Protein 7TA2 (pdb70)

Organism: Homo sapiens (NCBI:txid9606)

GO terms:
  GO:0005886 plasma membrane (C, IDA)
  GO:0030674 protein-macromolecule adaptor activity (F, IDA)
  GO:0035036 sperm-egg recognition (P, IDA)
  GO:0005515 protein binding (F, IPI)

Solvent-accessible surface area: 12420 Å² total; per-residue (Å²): 4,5,103,25,11,7,74,171,70,59,11,70,112,2,0,39,87,30,44,24,123,215,30,128,34,28,85,94,0,52,109,30,2,52,59,27,4,116,64,15,38,101,26,97,7,11,62,101,27,84,71,93,0,80,87,11,0,63,113,12,9,109,66,4,45,65,62,7,87,80,82,40,57,31,120,100,2,0,66,91,14,6,92,123,0,57,137,31,22,97,155,21,151,152,13,74,73,55,59,92,62,7,2,39,4,34,68,2,42,50,22,22,7,66,61,52,119,38,81,28,13,149,48,80,56,45,10,85,27,102,86,30,89,18,69,100,50,64,93,3,86,2,50,1,106,24,84,15,82,40,20,197,120,104,40,70,49,46,6,33,21,0,26,83,34,71,135,17,74,76,81,99,120,27,146,99,24,122,228,22,145,34,96,34,5,122,20,174,79,0,77,52,117,51,105,0,0,5,0,0,7,0,58,28,77,137,93,44,0,0,45,14,2,7,30,0,61,5,54,88

Secondary structure (DSSP, 8-state):
-HHHHS-HHHHHHHHHHHH-TT-TTHHHHHHHHHHHTGGGGG-EEEGGGHHHHHHHHHHHHHHHHHHHHT---HHHHHHHHHHHHHHHHHTSPPPPPP-SS----GGG-EEETTTTEEE-----SEEEEEEEEEETT--EEEE---SSPPPSSSEEEEEEEE-TT-----GGG-EE-TT--SSEEEESS--GGG-EEEEEEEEETTEEEEEEEEEEEEE-

Nearest PDB structures (foldseek):
  7ta2-assembly1_A  TM=1.005E+00  e=3.075E-49  Homo sapiens
  6ns1-assembly1_A  TM=6.583E-01  e=3.093E-04  Drosophila melanogaster
  6eg1-assembly1_B  TM=7.438E-01  e=1.413E-03  Drosophila melanogaster
  5eo9-assembly1_B  TM=7.252E-01  e=9.235E-04  Drosophila melanogaster
  5vz1-assembly1_A  TM=7.186E-01  e=4.765E-03  Homo sapiens

Sequence (220 aa):
CLLCFTTYSERLRICQMFVGMRSPKLEECEEAFTAAFQGLSDTEINYDERSHLHDTFTQMTHALQELAAAQGSFEVAFPDAAEKMKKVITQLKEAQACIPPCGLQEFARRFLCSGCYSRVCDLPLDCPVQDVTVTRGDQAMFSCIVNFQLPKEEITYSWKFAGGGLRTQDLSYFRDMPRAEGYLARIRPAQLTHRGTFSCVIKQDQRPLARLYFFLNVTG

Foldseek 3Di:
DLPQQDDPVLQLVLLCLQAHNDDPCSVVLSCLQCVLQVVVQWDKAFPVCPVVLSVVVVVLSVVSNVCSPVHHHSNVSRNVVNVVSVVVRVPHDAFDDDDDAAWFANSNWIATSNVGGIDTDPHHQEDDEAEAEDEFQAKDKAFQDDPHDDDPAQKWKWKWWQWPQDPDPDCVRIDTDVVDIDRMDMDRTDDNRRAGKMKIFIDRNNHTTHIYIYGYHYDD

Structure (mmCIF, N/CA/C/O backbone):
data_7TA2
#
_entry.id   7TA2
#
_cell.length_a   28.984
_cell.length_b   46.522
_cell.length_c   167.670
_cell.angle_alpha   90.000
_cell.angle_beta   90.000
_cell.angle_gamma   90.000
#
_symmetry.space_group_name_H-M   'P 21 21 21'
#
loop_
_entity.id
_entity.type
_entity.pdbx_description
1 polymer 'Sperm acrosome membrane-associated protein 6'
2 non-polymer 'BROMIDE ION'
3 water water
#
loop_
_atom_site.group_PDB
_atom_site.id
_atom_site.type_symbol
_atom_site.label_atom_id
_atom_site.label_alt_id
_atom_site.label_comp_id
_atom_site.label_asym_id
_atom_site.label_entity_id
_atom_site.label_seq_id
_atom_site.pdbx_PDB_ins_code
_atom_site.Cartn_x
_atom_site.Cartn_y
_atom_site.Cartn_z
_atom_site.occupancy
_atom_site.B_iso_or_equiv
_atom_site.auth_seq_id
_atom_site.auth_comp_id
_atom_site.auth_asym_id
_atom_site.auth_atom_id
_atom_site.pdbx_PDB_model_num
ATOM 1 N N . CYS A 1 1 ? 4.578 1.952 4.596 1.00 36.97 27 CYS A N 1
ATOM 2 C CA . CYS A 1 1 ? 5.554 3.025 4.723 1.00 39.36 27 CYS A CA 1
ATOM 3 C C . CYS A 1 1 ? 5.897 3.630 3.361 1.00 42.20 27 CYS A C 1
ATOM 4 O O . CYS A 1 1 ? 6.563 4.661 3.288 1.00 43.27 27 CYS A O 1
ATOM 10 N N . LEU A 1 2 ? 5.437 2.989 2.283 1.00 39.38 28 LEU A N 1
ATOM 11 C CA . LEU A 1 2 ? 5.681 3.532 0.950 1.00 36.83 28 LEU A CA 1
ATOM 12 C C . LEU A 1 2 ? 5.175 4.965 0.851 1.00 32.85 28 LEU A C 1
ATOM 13 O O . LEU A 1 2 ? 5.891 5.862 0.391 1.00 33.50 28 LEU A O 1
ATOM 29 N N . LEU A 1 3 ? 3.938 5.199 1.292 1.00 37.79 29 LEU A N 1
ATOM 30 C CA . LEU A 1 3 ? 3.361 6.533 1.180 1.00 33.19 29 LEU A CA 1
ATOM 31 C C . LEU A 1 3 ? 4.112 7.544 2.034 1.00 35.55 29 LEU A C 1
ATOM 32 O O . LEU A 1 3 ? 4.141 8.733 1.698 1.00 35.88 29 LEU A O 1
ATOM 48 N N . CYS A 1 4 ? 4.737 7.096 3.128 1.00 34.50 30 CYS A N 1
ATOM 49 C CA . CYS A 1 4 ? 5.385 8.029 4.041 1.00 30.66 30 CYS A CA 1
ATOM 50 C C . CYS A 1 4 ? 6.753 8.474 3.548 1.00 33.03 30 CYS A C 1
ATOM 51 O O . CYS A 1 4 ? 7.176 9.599 3.839 1.00 36.01 30 CYS A O 1
ATOM 58 N N . PHE A 1 5 ? 7.468 7.611 2.827 1.00 30.42 31 PHE A N 1
ATOM 59 C CA . PHE A 1 5 ? 8.859 7.867 2.482 1.00 30.67 31 PHE A CA 1
ATOM 60 C C . PHE A 1 5 ? 9.093 7.961 0.980 1.00 31.52 31 PHE A C 1
ATOM 61 O O . PHE A 1 5 ? 10.249 8.038 0.550 1.00 36.93 31 PHE A O 1
ATOM 78 N N . THR A 1 6 ? 8.035 7.961 0.175 1.00 34.55 32 THR A N 1
ATOM 79 C CA . THR A 1 6 ? 8.128 8.293 -1.239 1.00 39.44 32 THR A CA 1
ATOM 80 C C . THR A 1 6 ? 6.979 9.235 -1.571 1.00 34.26 32 THR A C 1
ATOM 81 O O . THR A 1 6 ? 5.913 9.180 -0.951 1.00 34.45 32 THR A O 1
ATOM 92 N N . THR A 1 7 ? 7.212 10.114 -2.538 1.00 39.64 33 THR A N 1
ATOM 93 C CA . THR A 1 7 ? 6.198 11.065 -2.958 1.00 40.85 33 THR A CA 1
ATOM 94 C C . THR A 1 7 ? 5.422 10.515 -4.152 1.00 45.37 33 THR A C 1
ATOM 95 O O . THR A 1 7 ? 5.831 9.558 -4.812 1.00 36.22 33 THR A O 1
ATOM 106 N N . TYR A 1 8 ? 4.282 11.150 -4.435 1.00 43.86 34 TYR A N 1
ATOM 107 C CA . TYR A 1 8 ? 3.479 10.751 -5.585 1.00 35.52 34 TYR A CA 1
ATOM 108 C C . TYR A 1 8 ? 4.229 10.984 -6.890 1.00 39.42 34 TYR A C 1
ATOM 109 O O . TYR A 1 8 ? 4.100 10.200 -7.837 1.00 41.12 34 TYR A O 1
ATOM 127 N N . SER A 1 9 ? 5.011 12.063 -6.967 1.00 37.05 35 SER A N 1
ATOM 128 C CA . SER A 1 9 ? 5.743 12.345 -8.197 1.00 41.00 35 SER A CA 1
ATOM 129 C C . SER A 1 9 ? 6.814 11.293 -8.453 1.00 45.82 35 SER A C 1
ATOM 130 O O . SER A 1 9 ? 6.988 10.845 -9.593 1.00 43.21 35 SER A O 1
ATOM 138 N N . GLU A 1 10 ? 7.535 10.885 -7.404 1.00 36.55 36 GLU A N 1
ATOM 139 C CA . GLU A 1 10 ? 8.537 9.830 -7.539 1.00 47.22 36 GLU A CA 1
ATOM 140 C C . GLU A 1 10 ? 7.907 8.543 -8.064 1.00 42.52 36 GLU A C 1
ATOM 141 O O . GLU A 1 10 ? 8.421 7.914 -8.999 1.00 50.81 36 GLU A O 1
ATOM 153 N N . ARG A 1 11 ? 6.786 8.134 -7.466 1.00 40.61 37 ARG A N 1
ATOM 154 C CA . ARG A 1 11 ? 6.144 6.887 -7.868 1.00 48.89 37 ARG A CA 1
ATOM 155 C C . ARG A 1 11 ? 5.594 6.980 -9.286 1.00 49.31 37 ARG A C 1
ATOM 156 O O . ARG A 1 11 ? 5.700 6.021 -10.064 1.00 51.79 37 ARG A O 1
ATOM 177 N N . LEU A 1 12 ? 5.010 8.126 -9.646 1.00 47.77 38 LEU A N 1
ATOM 178 C CA . LEU A 1 12 ? 4.535 8.303 -11.013 1.00 52.01 38 LEU A CA 1
ATOM 179 C C . LEU A 1 12 ? 5.691 8.225 -12.003 1.00 45.29 38 LEU A C 1
ATOM 180 O O . LEU A 1 12 ? 5.566 7.605 -13.062 1.00 57.58 38 LEU A O 1
ATOM 196 N N . ARG A 1 13 ? 6.819 8.866 -11.683 1.00 49.60 39 ARG A N 1
ATOM 197 C CA . ARG A 1 13 ? 7.980 8.821 -12.567 1.00 50.73 39 ARG A CA 1
ATOM 198 C C . ARG A 1 13 ? 8.465 7.388 -12.754 1.00 56.00 39 ARG A C 1
ATOM 199 O O . ARG A 1 13 ? 8.792 6.973 -13.874 1.00 62.55 39 ARG A O 1
ATOM 220 N N . ILE A 1 14 ? 8.503 6.613 -11.668 1.00 54.23 40 ILE A N 1
ATOM 221 C CA . ILE A 1 14 ? 8.891 5.207 -11.777 1.00 62.50 40 ILE A CA 1
ATOM 222 C C . ILE A 1 14 ? 7.945 4.468 -12.719 1.00 57.34 40 ILE A C 1
ATOM 223 O O . ILE A 1 14 ? 8.376 3.773 -13.651 1.00 53.24 40 ILE A O 1
ATOM 239 N N . CYS A 1 15 ? 6.638 4.594 -12.482 1.00 60.31 41 CYS A N 1
ATOM 240 C CA . CYS A 1 15 ? 5.685 3.852 -13.302 1.00 65.97 41 CYS A CA 1
ATOM 241 C C . CYS A 1 15 ? 5.742 4.287 -14.762 1.00 58.33 41 CYS A C 1
ATOM 242 O O . CYS A 1 15 ? 5.569 3.457 -15.662 1.00 51.64 41 CYS A O 1
ATOM 249 N N . GLN A 1 16 ? 5.991 5.574 -15.018 1.00 57.41 42 GLN A N 1
ATOM 250 C CA . GLN A 1 16 ? 6.137 6.041 -16.393 1.00 62.70 42 GLN A CA 1
ATOM 251 C C . GLN A 1 16 ? 7.354 5.409 -17.052 1.00 71.25 42 GLN A C 1
ATOM 252 O O . GLN A 1 16 ? 7.289 4.969 -18.206 1.00 65.95 42 GLN A O 1
ATOM 266 N N . MET A 1 17 ? 8.481 5.361 -16.336 1.00 61.63 43 MET A N 1
ATOM 267 C CA . MET A 1 17 ? 9.645 4.665 -16.871 1.00 60.40 43 MET A CA 1
ATOM 268 C C . MET A 1 17 ? 9.327 3.206 -17.165 1.00 70.09 43 MET A C 1
ATOM 269 O O . MET A 1 17 ? 9.900 2.619 -18.091 1.00 65.82 43 MET A O 1
ATOM 283 N N . PHE A 1 18 ? 8.419 2.606 -16.394 1.00 73.24 44 PHE A N 1
ATOM 284 C CA . PHE A 1 18 ? 8.031 1.224 -16.669 1.00 56.91 44 PHE A CA 1
ATOM 285 C C . PHE A 1 18 ? 7.211 1.122 -17.955 1.00 75.45 44 PHE A C 1
ATOM 286 O O . PHE A 1 18 ? 7.644 0.507 -18.937 1.00 67.13 44 PHE A O 1
ATOM 303 N N . VAL A 1 19 ? 6.024 1.724 -17.972 1.00 71.91 45 VAL A N 1
ATOM 304 C CA . VAL A 1 19 ? 5.059 1.498 -19.043 1.00 66.26 45 VAL A CA 1
ATOM 305 C C . VAL A 1 19 ? 5.146 2.565 -20.128 1.00 70.10 45 VAL A C 1
ATOM 306 O O . VAL A 1 19 ? 5.007 2.257 -21.312 1.00 63.74 45 VAL A O 1
ATOM 319 N N . GLY A 1 20 ? 5.362 3.813 -19.753 1.00 70.03 46 GLY A N 1
ATOM 320 C CA . GLY A 1 20 ? 5.417 4.911 -20.701 1.00 64.73 46 GLY A CA 1
ATOM 321 C C . GLY A 1 20 ? 4.836 6.179 -20.105 1.00 66.95 46 GLY A C 1
ATOM 322 O O . GLY A 1 20 ? 4.084 6.159 -19.131 1.00 70.78 46 GLY A O 1
ATOM 326 N N . MET A 1 21 ? 5.191 7.312 -20.716 1.00 69.89 47 MET A N 1
ATOM 327 C CA . MET A 1 21 ? 4.754 8.606 -20.200 1.00 66.12 47 MET A CA 1
ATOM 328 C C . MET A 1 21 ? 3.234 8.673 -20.096 1.00 74.40 47 MET A C 1
ATOM 329 O O . MET A 1 21 ? 2.687 9.037 -19.048 1.00 73.16 47 MET A O 1
ATOM 343 N N . ARG A 1 22 ? 2.533 8.320 -21.176 1.00 65.39 48 ARG A N 1
ATOM 344 C CA . ARG A 1 22 ? 1.074 8.400 -21.237 1.00 66.19 48 ARG A CA 1
ATOM 345 C C . ARG A 1 22 ? 0.501 7.077 -21.748 1.00 69.30 48 ARG A C 1
ATOM 346 O O . ARG A 1 22 ? -0.227 7.023 -22.738 1.00 70.95 48 ARG A O 1
ATOM 367 N N . SER A 1 23 ? 0.832 5.993 -21.052 1.00 72.18 49 SER A N 1
ATOM 368 C CA . SER A 1 23 ? 0.319 4.684 -21.426 1.00 78.83 49 SER A CA 1
ATOM 369 C C . SER A 1 23 ? -0.984 4.380 -20.693 1.00 80.39 49 SER A C 1
ATOM 370 O O . SER A 1 23 ? -1.209 4.872 -19.583 1.00 68.58 49 SER A O 1
ATOM 378 N N . PRO A 1 24 ? -1.855 3.563 -21.297 1.00 82.82 50 PRO A N 1
ATOM 379 C CA . PRO A 1 24 ? -3.085 3.173 -20.587 1.00 75.72 50 PRO A CA 1
ATOM 380 C C . PRO A 1 24 ? -2.823 2.289 -19.381 1.00 82.16 50 PRO A C 1
ATOM 381 O O . PRO A 1 24 ? -3.634 2.279 -18.447 1.00 78.07 50 PRO A O 1
ATOM 392 N N . LYS A 1 25 ? -1.723 1.535 -19.376 1.00 72.59 51 LYS A N 1
ATOM 393 C CA . LYS A 1 25 ? -1.367 0.736 -18.209 1.00 73.53 51 LYS A CA 1
ATOM 394 C C . LYS A 1 25 ? -0.889 1.590 -17.043 1.00 75.72 51 LYS A C 1
ATOM 395 O O . LYS A 1 25 ? -0.818 1.088 -15.915 1.00 76.21 51 LYS A O 1
ATOM 399 N N . LEU A 1 26 ? -0.592 2.871 -17.286 1.00 77.62 52 LEU A N 1
ATOM 400 C CA . LEU A 1 26 ? 0.009 3.717 -16.261 1.00 71.82 52 LEU A CA 1
ATOM 401 C C . LEU A 1 26 ? -0.800 3.722 -14.973 1.00 75.38 52 LEU A C 1
ATOM 402 O O . LEU A 1 26 ? -0.236 3.920 -13.893 1.00 80.07 52 LEU A O 1
ATOM 418 N N . GLU A 1 27 ? -2.114 3.503 -15.057 1.00 75.09 53 GLU A N 1
ATOM 419 C CA . GLU A 1 27 ? -2.925 3.448 -13.843 1.00 75.88 53 GLU A CA 1
ATOM 420 C C . GLU A 1 27 ? -2.708 2.134 -13.103 1.00 76.32 53 GLU A C 1
ATOM 421 O O . GLU A 1 27 ? -2.406 2.127 -11.902 1.00 82.79 53 GLU A O 1
ATOM 433 N N . GLU A 1 28 ? -2.859 1.004 -13.803 1.00 77.19 54 GLU A N 1
ATOM 434 C CA . GLU A 1 28 ? -2.665 -0.289 -13.153 1.00 72.43 54 GLU A CA 1
ATOM 435 C C . GLU A 1 28 ? -1.307 -0.350 -12.469 1.00 76.43 54 GLU A C 1
ATOM 436 O O . GLU A 1 28 ? -1.200 -0.791 -11.317 1.00 77.65 54 GLU A O 1
ATOM 448 N N . CYS A 1 29 ? -0.261 0.114 -13.158 1.00 71.26 55 CYS A N 1
ATOM 449 C CA . CYS A 1 29 ? 1.064 0.181 -12.552 1.00 74.53 55 CYS A CA 1
ATOM 450 C C . CYS A 1 29 ? 0.992 0.791 -11.159 1.00 68.30 55 CYS A C 1
ATOM 451 O O . CYS A 1 29 ? 1.469 0.198 -10.184 1.00 61.57 55 CYS A O 1
ATOM 458 N N . GLU A 1 30 ? 0.374 1.971 -11.045 1.00 73.17 56 GLU A N 1
ATOM 459 C CA . GLU A 1 30 ? 0.235 2.618 -9.745 1.00 79.32 56 GLU A CA 1
ATOM 460 C C . GLU A 1 30 ? -0.272 1.628 -8.702 1.00 66.67 56 GLU A C 1
ATOM 461 O O . GLU A 1 30 ? 0.357 1.416 -7.658 1.00 66.56 56 GLU A O 1
ATOM 473 N N . GLU A 1 31 ? -1.411 0.992 -8.986 1.00 72.80 57 GLU A N 1
ATOM 474 C CA . GLU A 1 31 ? -2.040 0.123 -8.000 1.00 72.05 57 GLU A CA 1
ATOM 475 C C . GLU A 1 31 ? -1.266 -1.169 -7.790 1.00 65.61 57 GLU A C 1
ATOM 476 O O . GLU A 1 31 ? -1.471 -1.834 -6.770 1.00 63.06 57 GLU A O 1
ATOM 488 N N . ALA A 1 32 ? -0.381 -1.536 -8.718 1.00 60.03 58 ALA A N 1
ATOM 489 C CA . ALA A 1 32 ? 0.545 -2.627 -8.436 1.00 61.57 58 ALA A CA 1
ATOM 490 C C . ALA A 1 32 ? 1.604 -2.183 -7.436 1.00 66.44 58 ALA A C 1
ATOM 491 O O . ALA A 1 32 ? 1.992 -2.950 -6.546 1.00 58.15 58 ALA A O 1
ATOM 498 N N . PHE A 1 33 ? 2.075 -0.943 -7.563 1.00 65.58 59 PHE A N 1
ATOM 499 C CA . PHE A 1 33 ? 3.076 -0.381 -6.664 1.00 62.13 59 PHE A CA 1
ATOM 500 C C . PHE A 1 33 ? 2.534 -0.356 -5.241 1.00 55.93 59 PHE A C 1
ATOM 501 O O . PHE A 1 33 ? 3.005 -1.099 -4.373 1.00 61.82 59 PHE A O 1
ATOM 518 N N . THR A 1 34 ? 1.522 0.482 -5.003 1.00 60.91 60 THR A N 1
ATOM 519 C CA . THR A 1 34 ? 1.003 0.660 -3.651 1.00 57.30 60 THR A CA 1
ATOM 520 C C . THR A 1 34 ? 0.529 -0.663 -3.062 1.00 57.66 60 THR A C 1
ATOM 521 O O . THR A 1 34 ? 0.860 -1.000 -1.919 1.00 53.14 60 THR A O 1
ATOM 532 N N . ALA A 1 35 ? -0.247 -1.431 -3.831 1.00 48.41 61 ALA A N 1
ATOM 533 C CA . ALA A 1 35 ? -0.716 -2.722 -3.338 1.00 53.19 61 ALA A CA 1
ATOM 534 C C . ALA A 1 35 ? 0.453 -3.613 -2.934 1.00 60.91 61 ALA A C 1
ATOM 535 O O . ALA A 1 35 ? 0.367 -4.350 -1.944 1.00 66.55 61 ALA A O 1
ATOM 542 N N . ALA A 1 36 ? 1.561 -3.551 -3.679 1.00 55.40 62 ALA A N 1
ATOM 543 C CA . ALA A 1 36 ? 2.708 -4.393 -3.352 1.00 53.80 62 ALA A CA 1
ATOM 544 C C . ALA A 1 36 ? 3.244 -4.094 -1.958 1.00 60.05 62 ALA A C 1
ATOM 545 O O . ALA A 1 36 ? 3.845 -4.968 -1.322 1.00 55.35 62 ALA A O 1
ATOM 552 N N . PHE A 1 37 ? 3.040 -2.874 -1.465 1.00 57.93 63 PHE A N 1
ATOM 553 C CA . PHE A 1 37 ? 3.482 -2.486 -0.134 1.00 48.96 63 PHE A CA 1
ATOM 554 C C . PHE A 1 37 ? 2.344 -2.471 0.878 1.00 60.01 63 PHE A C 1
ATOM 555 O O . PHE A 1 37 ? 2.534 -1.997 2.002 1.00 56.53 63 PHE A O 1
ATOM 572 N N . GLN A 1 38 ? 1.171 -2.994 0.509 1.00 59.99 64 GLN A N 1
ATOM 573 C CA . GLN A 1 38 ? 0.014 -2.920 1.395 1.00 62.95 64 GLN A CA 1
ATOM 574 C C . GLN A 1 38 ? 0.327 -3.479 2.777 1.00 62.10 64 GLN A C 1
ATOM 575 O O . GLN A 1 38 ? -0.117 -2.931 3.793 1.00 65.14 64 GLN A O 1
ATOM 589 N N . GLY A 1 39 ? 1.095 -4.568 2.838 1.00 57.70 65 GLY A N 1
ATOM 590 C CA . GLY A 1 39 ? 1.393 -5.181 4.120 1.00 55.38 65 GLY A CA 1
ATOM 591 C C . GLY A 1 39 ? 2.187 -4.281 5.045 1.00 63.29 65 GLY A C 1
ATOM 592 O O . GLY A 1 39 ? 2.047 -4.363 6.269 1.00 64.28 65 GLY A O 1
ATOM 596 N N . LEU A 1 40 ? 3.027 -3.417 4.482 1.00 56.84 66 LEU A N 1
ATOM 597 C CA . LEU A 1 40 ? 3.833 -2.491 5.263 1.00 51.28 66 LEU A CA 1
ATOM 598 C C . LEU A 1 40 ? 3.116 -1.174 5.542 1.00 60.33 66 LEU A C 1
ATOM 599 O O . LEU A 1 40 ? 3.754 -0.222 6.002 1.00 60.93 66 LEU A O 1
ATOM 615 N N . SER A 1 41 ? 1.812 -1.096 5.277 1.00 59.45 67 SER A N 1
ATOM 616 C CA . SER A 1 41 ? 1.098 0.165 5.431 1.00 60.75 67 SER A CA 1
ATOM 617 C C . SER A 1 41 ? 0.802 0.506 6.885 1.00 63.70 67 SER A C 1
ATOM 618 O O . SER A 1 41 ? 0.485 1.664 7.181 1.00 67.11 67 SER A O 1
ATOM 626 N N . ASP A 1 42 ? 0.899 -0.466 7.797 1.00 59.27 68 ASP A N 1
ATOM 627 C CA . ASP A 1 42 ? 0.558 -0.242 9.197 1.00 63.98 68 ASP A CA 1
ATOM 628 C C . ASP A 1 42 ? 1.697 -0.619 10.138 1.00 57.82 68 ASP A C 1
ATOM 629 O O . ASP A 1 42 ? 1.454 -0.873 11.323 1.00 43.51 68 ASP A O 1
ATOM 638 N N . THR A 1 43 ? 2.931 -0.658 9.645 1.00 52.22 69 THR A N 1
ATOM 639 C CA . THR A 1 43 ? 4.054 -0.947 10.522 1.00 52.91 69 THR A CA 1
ATOM 640 C C . THR A 1 43 ? 4.348 0.259 11.410 1.00 49.07 69 THR A C 1
ATOM 641 O O . THR A 1 43 ? 4.072 1.408 11.052 1.00 44.92 69 THR A O 1
ATOM 652 N N . GLU A 1 44 ? 4.903 -0.015 12.587 1.00 40.59 70 GLU A N 1
ATOM 653 C CA . GLU A 1 44 ? 5.397 1.011 13.494 1.00 40.88 70 GLU A CA 1
ATOM 654 C C . GLU A 1 44 ? 6.892 0.791 13.666 1.00 35.65 70 GLU A C 1
ATOM 655 O O . GLU A 1 44 ? 7.324 -0.332 13.948 1.00 46.73 70 GLU A O 1
ATOM 667 N N . ILE A 1 45 ? 7.678 1.852 13.482 1.00 37.58 71 ILE A N 1
ATOM 668 C CA . ILE A 1 45 ? 9.127 1.746 13.588 1.00 33.50 71 ILE A CA 1
ATOM 669 C C . ILE A 1 45 ? 9.618 2.647 14.711 1.00 34.55 71 ILE A C 1
ATOM 670 O O . ILE A 1 45 ? 8.914 3.540 15.183 1.00 33.06 71 ILE A O 1
ATOM 686 N N . ASN A 1 46 ? 10.855 2.406 15.131 1.00 37.96 72 ASN A N 1
ATOM 687 C CA . ASN A 1 46 ? 11.523 3.293 16.074 1.00 34.02 72 ASN A CA 1
ATOM 688 C C . ASN A 1 46 ? 11.671 4.679 15.458 1.00 33.35 72 ASN A C 1
ATOM 689 O O . ASN A 1 46 ? 12.230 4.826 14.368 1.00 29.37 72 ASN A O 1
ATOM 700 N N . TYR A 1 47 ? 11.145 5.693 16.154 1.00 31.16 73 TYR A N 1
ATOM 701 C CA . TYR A 1 47 ? 11.252 7.070 15.675 1.00 30.18 73 TYR A CA 1
ATOM 702 C C . TYR A 1 47 ? 12.679 7.398 15.259 1.00 29.41 73 TYR A C 1
ATOM 703 O O . TYR A 1 47 ? 12.909 7.961 14.179 1.00 31.63 73 TYR A O 1
ATOM 721 N N . ASP A 1 48 ? 13.655 7.006 16.077 1.00 29.51 74 ASP A N 1
ATOM 722 C CA . ASP A 1 48 ? 15.049 7.313 15.789 1.00 31.99 74 ASP A CA 1
ATOM 723 C C . ASP A 1 48 ? 15.555 6.674 14.504 1.00 30.67 74 ASP A C 1
ATOM 724 O O . ASP A 1 48 ? 16.666 7.004 14.073 1.00 31.23 74 ASP A O 1
ATOM 733 N N . GLU A 1 49 ? 14.790 5.773 13.888 1.00 30.98 75 GLU A N 1
ATOM 734 C CA . GLU A 1 49 ? 15.199 5.135 12.644 1.00 27.94 75 GLU A CA 1
ATOM 735 C C . GLU A 1 49 ? 14.542 5.746 11.411 1.00 30.03 75 GLU A C 1
ATOM 736 O O . GLU A 1 49 ? 14.903 5.370 10.287 1.00 34.08 75 GLU A O 1
ATOM 748 N N . ARG A 1 50 ? 13.604 6.683 11.584 1.00 35.50 76 ARG A N 1
ATOM 749 C CA . ARG A 1 50 ? 12.833 7.159 10.437 1.00 29.93 76 ARG A CA 1
ATOM 750 C C . ARG A 1 50 ? 13.757 7.614 9.312 1.00 29.46 76 ARG A C 1
ATOM 751 O O . ARG A 1 50 ? 13.655 7.133 8.175 1.00 32.15 76 ARG A O 1
ATOM 772 N N . SER A 1 51 ? 14.697 8.510 9.625 1.00 28.39 77 SER A N 1
ATOM 773 C CA . SER A 1 51 ? 15.644 8.978 8.620 1.00 31.50 77 SER A CA 1
ATOM 774 C C . SER A 1 51 ? 16.272 7.809 7.879 1.00 34.82 77 SER A C 1
ATOM 775 O O . SER A 1 51 ? 16.202 7.728 6.645 1.00 36.38 77 SER A O 1
ATOM 783 N N . HIS A 1 52 ? 16.863 6.872 8.623 1.00 31.96 78 HIS A N 1
ATOM 784 C CA . HIS A 1 52 ? 17.475 5.715 7.987 1.00 32.15 78 HIS A CA 1
ATOM 785 C C . HIS A 1 52 ? 16.504 5.105 6.986 1.00 34.29 78 HIS A C 1
ATOM 786 O O . HIS A 1 52 ? 16.797 5.006 5.787 1.00 34.49 78 HIS A O 1
ATOM 800 N N . LEU A 1 53 ? 15.305 4.755 7.456 1.00 30.91 79 LEU A N 1
ATOM 801 C CA . LEU A 1 53 ? 14.347 4.099 6.576 1.00 32.44 79 LEU A CA 1
ATOM 802 C C . LEU A 1 53 ? 14.081 4.957 5.350 1.00 33.43 79 LEU A C 1
ATOM 803 O O . LEU A 1 53 ? 14.110 4.466 4.215 1.00 31.63 79 LEU A O 1
ATOM 819 N N . HIS A 1 54 ? 13.868 6.260 5.555 1.00 27.98 80 HIS A N 1
ATOM 820 C CA . HIS A 1 54 ? 13.593 7.134 4.422 1.00 30.06 80 HIS A CA 1
ATOM 821 C C . HIS A 1 54 ? 14.723 7.053 3.407 1.00 30.52 80 HIS A C 1
ATOM 822 O O . HIS A 1 54 ? 14.485 6.867 2.205 1.00 35.66 80 HIS A O 1
ATOM 836 N N . ASP A 1 55 ? 15.970 7.151 3.881 1.00 32.42 81 ASP A N 1
ATOM 837 C CA . ASP A 1 55 ? 17.103 7.042 2.969 1.00 31.97 81 ASP A CA 1
ATOM 838 C C . ASP A 1 55 ? 17.020 5.744 2.182 1.00 41.79 81 ASP A C 1
ATOM 839 O O . ASP A 1 55 ? 17.177 5.731 0.954 1.00 37.86 81 ASP A O 1
ATOM 848 N N . THR A 1 56 ? 16.735 4.640 2.874 1.00 34.32 82 THR A N 1
ATOM 849 C CA . THR A 1 56 ? 16.615 3.359 2.191 1.00 42.66 82 THR A CA 1
ATOM 850 C C . THR A 1 56 ? 15.574 3.443 1.085 1.00 41.33 82 THR A C 1
ATOM 851 O O . THR A 1 56 ? 15.828 3.036 -0.056 1.00 36.40 82 THR A O 1
ATOM 862 N N . PHE A 1 57 ? 14.409 4.021 1.388 1.00 29.74 83 PHE A N 1
ATOM 863 C CA . PHE A 1 57 ? 13.377 4.136 0.365 1.00 40.17 83 PHE A CA 1
ATOM 864 C C . PHE A 1 57 ? 13.888 4.933 -0.826 1.00 40.07 83 PHE A C 1
ATOM 865 O O . PHE A 1 57 ? 13.624 4.576 -1.980 1.00 44.51 83 PHE A O 1
ATOM 882 N N . THR A 1 58 ? 14.649 5.999 -0.568 1.00 37.10 84 THR A N 1
ATOM 883 C CA . THR A 1 58 ? 15.255 6.736 -1.670 1.00 45.13 84 THR A CA 1
ATOM 884 C C . THR A 1 58 ? 16.057 5.787 -2.551 1.00 46.38 84 THR A C 1
ATOM 885 O O . THR A 1 58 ? 15.828 5.701 -3.764 1.00 34.31 84 THR A O 1
ATOM 896 N N . GLN A 1 59 ? 16.970 5.024 -1.941 1.00 40.91 85 GLN A N 1
ATOM 897 C CA . GLN A 1 59 ? 17.705 4.017 -2.698 1.00 46.61 85 GLN A CA 1
ATOM 898 C C . GLN A 1 59 ? 16.738 3.177 -3.520 1.00 49.98 85 GLN A C 1
ATOM 899 O O . GLN A 1 59 ? 16.898 3.027 -4.740 1.00 49.76 85 GLN A O 1
ATOM 913 N N . MET A 1 60 ? 15.684 2.674 -2.870 1.00 37.54 86 MET A N 1
ATOM 914 C CA . MET A 1 60 ? 14.730 1.815 -3.560 1.00 40.97 86 MET A CA 1
ATOM 915 C C . MET A 1 60 ? 14.249 2.468 -4.848 1.00 47.96 86 MET A C 1
ATOM 916 O O . MET A 1 60 ? 14.256 1.842 -5.915 1.00 47.80 86 MET A O 1
ATOM 930 N N . THR A 1 61 ? 13.845 3.741 -4.775 1.00 41.10 87 THR A N 1
ATOM 931 C CA . THR A 1 61 ? 13.333 4.402 -5.970 1.00 49.61 87 THR A CA 1
ATOM 932 C C . THR A 1 61 ? 14.331 4.268 -7.112 1.00 52.08 87 THR A C 1
ATOM 933 O O . THR A 1 61 ? 13.994 3.780 -8.198 1.00 56.21 87 THR A O 1
ATOM 944 N N . HIS A 1 62 ? 15.587 4.649 -6.864 1.00 53.91 88 HIS A N 1
ATOM 945 C CA . HIS A 1 62 ? 16.603 4.531 -7.903 1.00 53.88 88 HIS A CA 1
ATOM 946 C C . HIS A 1 62 ? 16.679 3.100 -8.416 1.00 56.15 88 HIS A C 1
ATOM 947 O O . HIS A 1 62 ? 16.671 2.859 -9.630 1.00 57.46 88 HIS A O 1
ATOM 961 N N . ALA A 1 63 ? 16.714 2.130 -7.498 1.00 53.87 89 ALA A N 1
ATOM 962 C CA . ALA A 1 63 ? 16.781 0.732 -7.906 1.00 52.04 89 ALA A CA 1
ATOM 963 C C . ALA A 1 63 ? 15.639 0.385 -8.852 1.00 52.56 89 ALA A C 1
ATOM 964 O O . ALA A 1 63 ? 15.836 -0.337 -9.837 1.00 50.54 89 ALA A O 1
ATOM 971 N N . LEU A 1 64 ? 14.437 0.896 -8.575 1.00 54.92 90 LEU A N 1
ATOM 972 C CA . LEU A 1 64 ? 13.320 0.642 -9.476 1.00 55.12 90 LEU A CA 1
ATOM 973 C C . LEU A 1 64 ? 13.540 1.330 -10.817 1.00 51.44 90 LEU A C 1
ATOM 974 O O . LEU A 1 64 ? 13.347 0.714 -11.874 1.00 61.34 90 LEU A O 1
ATOM 990 N N . GLN A 1 65 ? 13.981 2.590 -10.794 1.00 51.07 91 GLN A N 1
ATOM 991 C CA . GLN A 1 65 ? 14.198 3.329 -12.033 1.00 55.79 91 GLN A CA 1
ATOM 992 C C . GLN A 1 65 ? 15.050 2.521 -13.004 1.00 65.40 91 GLN A C 1
ATOM 993 O O . GLN A 1 65 ? 14.620 2.204 -14.120 1.00 65.56 91 GLN A O 1
ATOM 1007 N N . GLU A 1 66 ? 16.269 2.170 -12.585 1.00 57.77 92 GLU A N 1
ATOM 1008 C CA . GLU A 1 66 ? 17.134 1.349 -13.424 1.00 64.42 92 GLU A CA 1
ATOM 1009 C C . GLU A 1 66 ? 16.399 0.103 -13.904 1.00 65.85 92 GLU A C 1
ATOM 1010 O O . GLU A 1 66 ? 16.409 -0.218 -15.098 1.00 62.35 92 GLU A O 1
ATOM 1014 N N . LEU A 1 67 ? 15.731 -0.599 -12.983 1.00 60.44 93 LEU A N 1
ATOM 1015 C CA . LEU A 1 67 ? 14.997 -1.803 -13.360 1.00 67.53 93 LEU A CA 1
ATOM 1016 C C . LEU A 1 67 ? 14.022 -1.509 -14.492 1.00 71.98 93 LEU A C 1
ATOM 1017 O O . LEU A 1 67 ? 13.917 -2.282 -15.452 1.00 74.72 93 LEU A O 1
ATOM 1033 N N . ALA A 1 68 ? 13.309 -0.383 -14.405 1.00 67.75 94 ALA A N 1
ATOM 1034 C CA . ALA A 1 68 ? 12.389 -0.014 -15.474 1.00 65.60 94 ALA A CA 1
ATOM 1035 C C . ALA A 1 68 ? 13.144 0.356 -16.745 1.00 76.50 94 ALA A C 1
ATOM 1036 O O . ALA A 1 68 ? 12.729 -0.011 -17.851 1.00 73.56 94 ALA A O 1
ATOM 1043 N N . ALA A 1 69 ? 14.259 1.078 -16.609 1.00 81.78 95 ALA A N 1
ATOM 1044 C CA . ALA A 1 69 ? 15.033 1.465 -17.783 1.00 70.53 95 ALA A CA 1
ATOM 1045 C C . ALA A 1 69 ? 15.594 0.257 -18.520 1.00 62.89 95 ALA A C 1
ATOM 1046 O O . ALA A 1 69 ? 15.876 0.352 -19.719 1.00 67.23 95 ALA A O 1
ATOM 1053 N N . ALA A 1 70 ? 15.766 -0.867 -17.836 1.00 74.07 96 ALA A N 1
ATOM 1054 C CA . ALA A 1 70 ? 16.258 -2.101 -18.449 1.00 83.01 96 ALA A CA 1
ATOM 1055 C C . ALA A 1 70 ? 15.113 -3.059 -18.727 1.00 79.91 96 ALA A C 1
ATOM 1056 O O . ALA A 1 70 ? 15.126 -4.229 -18.349 1.00 83.34 96 ALA A O 1
ATOM 1063 N N . GLN A 1 71 ? 14.076 -2.567 -19.387 1.00 85.23 97 GLN A N 1
ATOM 1064 C CA . GLN A 1 71 ? 12.837 -3.319 -19.619 1.00 89.82 97 GLN A CA 1
ATOM 1065 C C . GLN A 1 71 ? 12.258 -3.692 -18.269 1.00 97.54 97 GLN A C 1
ATOM 1066 O O . GLN A 1 71 ? 12.010 -2.790 -17.441 1.00 99.97 97 GLN A O 1
ATOM 1070 N N . GLY A 1 72 ? 12.010 -4.960 -17.988 1.00 99.02 98 GLY A N 1
ATOM 1071 C CA . GLY A 1 72 ? 11.584 -5.418 -16.695 1.00 82.59 98 GLY A CA 1
ATOM 1072 C C . GLY A 1 72 ? 10.138 -5.107 -16.391 1.00 75.09 98 GLY A C 1
ATOM 1073 O O . GLY A 1 72 ? 9.661 -4.001 -16.661 1.00 68.03 98 GLY A O 1
ATOM 1077 N N . SER A 1 73 ? 9.433 -6.073 -15.809 1.00 62.47 99 SER A N 1
ATOM 1078 C CA . SER A 1 73 ? 8.020 -5.919 -15.499 1.00 66.30 99 SER A CA 1
ATOM 1079 C C . SER A 1 73 ? 7.850 -5.268 -14.134 1.00 81.92 99 SER A C 1
ATOM 1080 O O . SER A 1 73 ? 8.576 -5.581 -13.185 1.00 77.50 99 SER A O 1
ATOM 1088 N N . PHE A 1 74 ? 6.885 -4.353 -14.040 1.00 70.49 100 PHE A N 1
ATOM 1089 C CA . PHE A 1 74 ? 6.553 -3.778 -12.742 1.00 74.29 100 PHE A CA 1
ATOM 1090 C C . PHE A 1 74 ? 5.859 -4.803 -11.851 1.00 81.39 100 PHE A C 1
ATOM 1091 O O . PHE A 1 74 ? 6.035 -4.783 -10.622 1.00 70.62 100 PHE A O 1
ATOM 1108 N N . GLU A 1 75 ? 5.101 -5.725 -12.460 1.00 77.65 101 GLU A N 1
ATOM 1109 C CA . GLU A 1 75 ? 4.351 -6.713 -11.695 1.00 76.77 101 GLU A CA 1
ATOM 1110 C C . GLU A 1 75 ? 5.255 -7.538 -10.790 1.00 76.10 101 GLU A C 1
ATOM 1111 O O . GLU A 1 75 ? 4.827 -7.969 -9.713 1.00 70.40 101 GLU A O 1
ATOM 1123 N N . VAL A 1 76 ? 6.499 -7.773 -11.203 1.00 70.80 102 VAL A N 1
ATOM 1124 C CA . VAL A 1 76 ? 7.432 -8.554 -10.400 1.00 71.88 102 VAL A CA 1
ATOM 1125 C C . VAL A 1 76 ? 8.339 -7.609 -9.623 1.00 81.99 102 VAL A C 1
ATOM 1126 O O . VAL A 1 76 ? 8.808 -7.939 -8.527 1.00 72.29 102 VAL A O 1
ATOM 1139 N N . ALA A 1 77 ? 8.588 -6.424 -10.183 1.00 77.00 103 ALA A N 1
ATOM 1140 C CA . ALA A 1 77 ? 9.519 -5.495 -9.553 1.00 75.01 103 ALA A CA 1
ATOM 1141 C C . ALA A 1 77 ? 8.986 -4.986 -8.220 1.00 66.42 103 ALA A C 1
ATOM 1142 O O . ALA A 1 77 ? 9.757 -4.796 -7.272 1.00 55.05 103 ALA A O 1
ATOM 1149 N N . PHE A 1 78 ? 7.676 -4.765 -8.122 1.00 69.89 104 PHE A N 1
ATOM 1150 C CA . PHE A 1 78 ? 7.151 -4.113 -6.925 1.00 67.52 104 PHE A CA 1
ATOM 1151 C C . PHE A 1 78 ? 7.035 -5.071 -5.740 1.00 64.95 104 PHE A C 1
ATOM 1152 O O . PHE A 1 78 ? 7.400 -4.696 -4.617 1.00 59.02 104 PHE A O 1
ATOM 1169 N N . PRO A 1 79 ? 6.540 -6.301 -5.924 1.00 70.85 105 PRO A N 1
ATOM 1170 C CA . PRO A 1 79 ? 6.572 -7.256 -4.796 1.00 57.65 105 PRO A CA 1
ATOM 1171 C C . PRO A 1 79 ? 7.986 -7.560 -4.324 1.00 64.95 105 PRO A C 1
ATOM 1172 O O . PRO A 1 79 ? 8.227 -7.741 -3.119 1.00 58.78 105 PRO A O 1
ATOM 1183 N N . ASP A 1 80 ? 8.936 -7.611 -5.259 1.00 61.05 106 ASP A N 1
ATOM 1184 C CA . ASP A 1 80 ? 10.333 -7.856 -4.914 1.00 61.32 106 ASP A CA 1
ATOM 1185 C C . ASP A 1 80 ? 10.867 -6.773 -3.984 1.00 60.49 106 ASP A C 1
ATOM 1186 O O . ASP A 1 80 ? 11.399 -7.061 -2.901 1.00 65.91 106 ASP A O 1
ATOM 1195 N N . ALA A 1 81 ? 10.750 -5.512 -4.408 1.00 59.08 107 ALA A N 1
ATOM 1196 C CA . ALA A 1 81 ? 11.197 -4.406 -3.572 1.00 60.49 107 ALA A CA 1
ATOM 1197 C C . ALA A 1 81 ? 10.427 -4.358 -2.262 1.00 57.94 107 ALA A C 1
ATOM 1198 O O . ALA A 1 81 ? 10.989 -3.987 -1.226 1.00 56.34 107 ALA A O 1
ATOM 1205 N N . ALA A 1 82 ? 9.144 -4.728 -2.283 1.00 55.68 108 ALA A N 1
ATOM 1206 C CA . ALA A 1 82 ? 8.369 -4.746 -1.047 1.00 59.87 108 ALA A CA 1
ATOM 1207 C C . ALA A 1 82 ? 8.962 -5.728 -0.044 1.00 63.60 108 ALA A C 1
ATOM 1208 O O . ALA A 1 82 ? 9.081 -5.415 1.144 1.00 57.66 108 ALA A O 1
ATOM 1215 N N . GLU A 1 83 ? 9.351 -6.919 -0.504 1.00 62.42 109 GLU A N 1
ATOM 1216 C CA . GLU A 1 83 ? 9.937 -7.898 0.413 1.00 76.99 109 GLU A CA 1
ATOM 1217 C C . GLU A 1 83 ? 11.316 -7.449 0.900 1.00 69.01 109 GLU A C 1
ATOM 1218 O O . GLU A 1 83 ? 11.653 -7.608 2.085 1.00 61.52 109 GLU A O 1
ATOM 1230 N N . LYS A 1 84 ? 12.132 -6.900 -0.005 1.00 60.97 110 LYS A N 1
ATOM 1231 C CA . LYS A 1 84 ? 13.411 -6.317 0.399 1.00 59.86 110 LYS A CA 1
ATOM 1232 C C . LYS A 1 84 ? 13.214 -5.301 1.522 1.00 58.52 110 LYS A C 1
ATOM 1233 O O . LYS A 1 84 ? 13.903 -5.340 2.553 1.00 51.81 110 LYS A O 1
ATOM 1252 N N . MET A 1 85 ? 12.269 -4.378 1.333 1.00 54.41 111 MET A N 1
ATOM 1253 C CA . MET A 1 85 ? 12.010 -3.358 2.340 1.00 53.56 111 MET A CA 1
ATOM 1254 C C . MET A 1 85 ? 11.466 -3.972 3.623 1.00 50.87 111 MET A C 1
ATOM 1255 O O . MET A 1 85 ? 11.759 -3.487 4.721 1.00 51.67 111 MET A O 1
ATOM 1269 N N . LYS A 1 86 ? 10.655 -5.025 3.505 1.00 54.78 112 LYS A N 1
ATOM 1270 C CA . LYS A 1 86 ? 10.154 -5.712 4.691 1.00 64.65 112 LYS A CA 1
ATOM 1271 C C . LY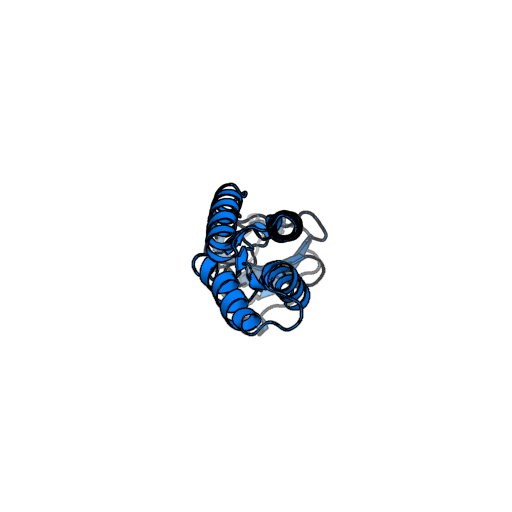S A 1 86 ? 11.305 -6.219 5.547 1.00 53.71 112 LYS A C 1
ATOM 1272 O O . LYS A 1 86 ? 11.291 -6.081 6.779 1.00 45.36 112 LYS A O 1
ATOM 1282 N N . LYS A 1 87 ? 12.323 -6.797 4.909 1.00 45.99 113 LYS A N 1
ATOM 1283 C CA . LYS A 1 87 ? 13.473 -7.279 5.672 1.00 62.28 113 LYS A CA 1
ATOM 1284 C C . LYS A 1 87 ? 14.260 -6.117 6.271 1.00 54.41 113 LYS A C 1
ATOM 1285 O O . LYS A 1 87 ? 14.642 -6.150 7.454 1.00 52.55 113 LYS A O 1
ATOM 1304 N N . VAL A 1 88 ? 14.515 -5.079 5.468 1.00 50.08 114 VAL A N 1
ATOM 1305 C CA . VAL A 1 88 ? 15.162 -3.882 6.005 1.00 43.28 114 VAL A CA 1
ATOM 1306 C C . VAL A 1 88 ? 14.463 -3.447 7.289 1.00 39.99 114 VAL A C 1
ATOM 1307 O O . VAL A 1 88 ? 15.099 -3.216 8.324 1.00 39.67 114 VAL A O 1
ATOM 1320 N N . ILE A 1 89 ? 13.132 -3.359 7.240 1.00 43.06 115 ILE A N 1
ATOM 1321 C CA . ILE A 1 89 ? 12.362 -2.893 8.392 1.00 42.68 115 ILE A CA 1
ATOM 1322 C C . ILE A 1 89 ? 12.550 -3.834 9.575 1.00 47.18 115 ILE A C 1
ATOM 1323 O O . ILE A 1 89 ? 12.746 -3.396 10.714 1.00 45.06 115 ILE A O 1
ATOM 1339 N N . THR A 1 90 ? 12.477 -5.146 9.327 1.00 46.97 116 THR A N 1
ATOM 1340 C CA . THR A 1 90 ? 12.647 -6.088 10.430 1.00 50.08 116 THR A CA 1
ATOM 1341 C C . THR A 1 90 ? 14.020 -5.971 11.084 1.00 46.33 116 THR A C 1
ATOM 1342 O O . THR A 1 90 ? 14.175 -6.359 12.248 1.00 45.15 116 THR A O 1
ATOM 1353 N N . GLN A 1 91 ? 15.023 -5.459 10.370 1.00 54.20 117 GLN A N 1
ATOM 1354 C 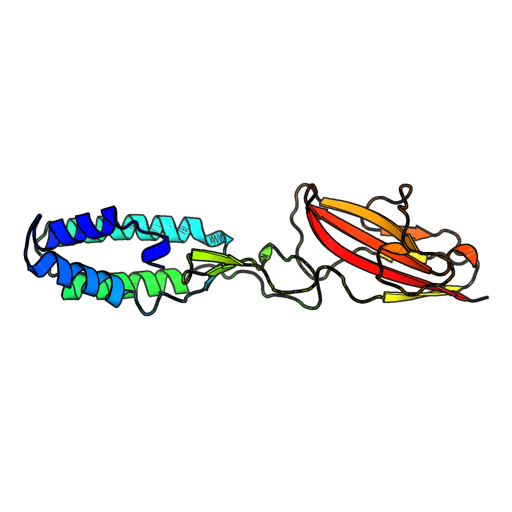CA . GLN A 1 91 ? 16.354 -5.335 10.957 1.00 39.76 117 GLN A CA 1
ATOM 1355 C C . GLN A 1 91 ? 16.613 -3.986 11.632 1.00 43.52 117 GLN A C 1
ATOM 1356 O O . GLN A 1 91 ? 17.717 -3.774 12.146 1.00 45.00 117 GLN A O 1
ATOM 1370 N N . LEU A 1 92 ? 15.638 -3.082 11.663 1.00 34.89 118 LEU A N 1
ATOM 1371 C CA . LEU A 1 92 ? 15.847 -1.795 12.312 1.00 34.68 118 LEU A CA 1
ATOM 1372 C C . LEU A 1 92 ? 15.854 -1.946 13.835 1.00 36.08 118 LEU A C 1
ATOM 1373 O O . LEU A 1 92 ? 15.282 -2.883 14.399 1.00 39.67 118 LEU A O 1
ATOM 1389 N N . LYS A 1 93 ? 16.506 -0.993 14.500 1.00 31.98 119 LYS A N 1
ATOM 1390 C CA . LYS A 1 93 ? 16.580 -0.995 15.957 1.00 31.29 119 LYS A CA 1
ATOM 1391 C C . LYS A 1 93 ? 15.240 -0.606 16.569 1.00 29.88 119 LYS A C 1
ATOM 1392 O O . LYS A 1 93 ? 14.572 0.321 16.106 1.00 29.35 119 LYS A O 1
ATOM 1411 N N . GLU A 1 94 ? 14.859 -1.306 17.632 1.00 29.77 120 GLU A N 1
ATOM 1412 C CA . GLU A 1 94 ? 13.576 -1.057 18.268 1.00 32.08 120 GLU A CA 1
ATOM 1413 C C . GLU A 1 94 ? 13.666 0.106 19.247 1.00 34.05 120 GLU A C 1
ATOM 1414 O O . GLU A 1 94 ? 14.699 0.337 19.883 1.00 29.39 120 GLU A O 1
ATOM 1426 N N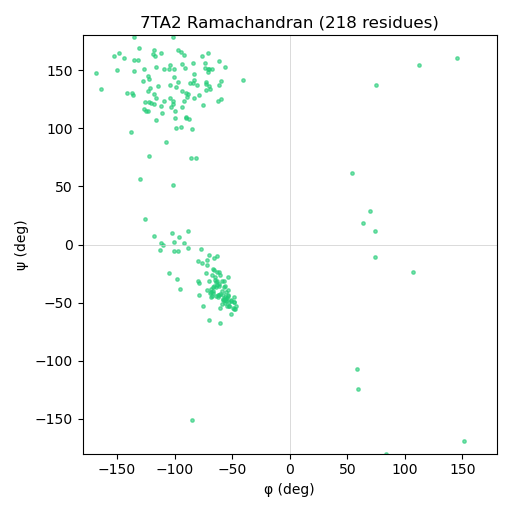 . ALA A 1 95 ? 12.566 0.846 19.357 1.00 30.46 121 ALA A N 1
ATOM 1427 C CA . ALA A 1 95 ? 12.439 1.842 20.405 1.00 29.54 121 ALA A CA 1
ATOM 1428 C C . ALA A 1 95 ? 12.267 1.147 21.754 1.00 32.57 121 ALA A C 1
ATOM 1429 O O . ALA A 1 95 ? 11.986 -0.052 21.838 1.00 29.18 121 ALA A O 1
ATOM 1436 N N . GLN A 1 96 ? 12.450 1.911 22.825 1.00 31.41 122 GLN A N 1
ATOM 1437 C CA . GLN A 1 96 ? 12.254 1.358 24.156 1.00 30.66 122 GLN A CA 1
ATOM 1438 C C . GLN A 1 96 ? 10.773 1.104 24.409 1.00 30.70 122 GLN A C 1
ATOM 1439 O O . GLN A 1 96 ? 9.899 1.799 23.884 1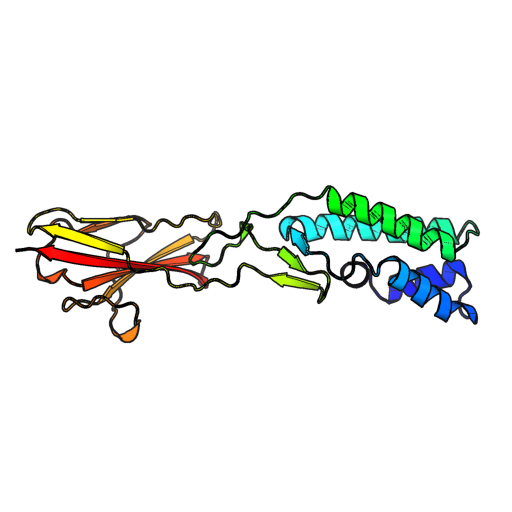.00 28.44 122 GLN A O 1
ATOM 1453 N N . ALA A 1 97 ? 10.497 0.081 25.210 1.00 30.91 123 ALA A N 1
ATOM 1454 C CA . ALA A 1 97 ? 9.126 -0.223 25.585 1.00 30.79 123 ALA A CA 1
ATOM 1455 C C . ALA A 1 97 ? 8.556 0.882 26.468 1.00 31.25 123 ALA A C 1
ATOM 1456 O O . ALA A 1 97 ? 9.281 1.573 27.189 1.00 22.37 123 ALA A O 1
ATOM 1463 N N . CYS A 1 98 ? 7.240 1.052 26.390 1.00 29.49 124 CYS A N 1
ATOM 1464 C CA . CYS A 1 98 ? 6.540 1.952 27.296 1.00 26.19 124 CYS A CA 1
ATOM 1465 C C . CYS A 1 98 ? 6.535 1.371 28.704 1.00 24.42 124 CYS A C 1
ATOM 1466 O O . CYS A 1 98 ? 6.291 0.177 28.895 1.00 29.09 124 CYS A O 1
ATOM 1473 N N . ILE A 1 99 ? 6.806 2.214 29.692 1.00 25.62 125 ILE A N 1
ATOM 1474 C CA . ILE A 1 99 ? 6.896 1.791 31.085 1.00 27.36 125 ILE A CA 1
ATOM 1475 C C . ILE A 1 99 ? 5.810 2.523 31.871 1.00 20.88 125 ILE A C 1
ATOM 1476 O O . ILE A 1 99 ? 5.793 3.756 31.895 1.00 21.80 125 ILE A O 1
ATOM 1492 N N . PRO A 1 100 ? 4.885 1.817 32.516 1.00 21.57 126 PRO A N 1
ATOM 1493 C CA . PRO A 1 100 ? 3.821 2.499 33.259 1.00 21.29 126 PRO A CA 1
ATOM 1494 C C . PRO A 1 100 ? 4.344 3.057 34.569 1.00 20.48 126 PRO A C 1
ATOM 1495 O O . PRO A 1 100 ? 5.375 2.595 35.079 1.00 20.45 126 PRO A O 1
ATOM 1506 N N . PRO A 1 101 ? 3.626 4.004 35.193 1.00 24.33 127 PRO A N 1
ATOM 1507 C CA . PRO A 1 101 ? 2.270 4.422 34.832 1.00 22.46 127 PRO A CA 1
ATOM 1508 C C . PRO A 1 101 ? 2.114 5.828 34.254 1.00 19.89 127 PRO A C 1
ATOM 1509 O O . PRO A 1 101 ? 0.986 6.215 33.939 1.00 22.85 127 PRO A O 1
ATOM 1520 N N . CYS A 1 102 ? 3.207 6.568 34.089 1.00 21.05 128 CYS A N 1
ATOM 1521 C CA . CYS A 1 102 ? 3.091 7.975 33.740 1.00 20.64 128 CYS A CA 1
ATOM 1522 C C . CYS A 1 102 ? 4.264 8.430 32.887 1.00 23.02 128 CYS A C 1
ATOM 1523 O O . CYS A 1 102 ? 5.295 7.759 32.799 1.00 18.24 128 CYS A O 1
ATOM 1530 N N . GLY A 1 103 ? 4.093 9.585 32.270 1.00 20.13 129 GLY A N 1
ATOM 1531 C CA . GLY A 1 103 ? 5.223 10.313 31.734 1.00 28.45 129 GLY A CA 1
ATOM 1532 C C . GLY A 1 103 ? 5.221 10.372 30.220 1.00 23.23 129 GLY A C 1
ATOM 1533 O O . GLY A 1 103 ? 4.654 9.515 29.530 1.00 20.61 129 GLY A O 1
ATOM 1537 N N . LEU A 1 104 ? 5.866 11.409 29.686 1.00 21.73 130 LEU A N 1
ATOM 1538 C CA . LEU A 1 104 ? 6.132 11.543 28.259 1.00 20.95 130 LEU A CA 1
ATOM 1539 C C . LEU A 1 104 ? 7.483 10.888 27.981 1.00 23.56 130 LEU A C 1
ATOM 1540 O O . LEU A 1 104 ? 8.527 11.416 28.376 1.00 22.54 130 LEU A O 1
ATOM 1556 N N . GLN A 1 105 ? 7.464 9.740 27.306 1.00 25.98 131 GLN A N 1
ATOM 1557 C CA . GLN A 1 105 ? 8.629 8.858 27.205 1.00 28.48 131 GLN A CA 1
ATOM 1558 C C . GLN A 1 105 ? 9.212 8.924 25.795 1.00 28.64 131 GLN A C 1
ATOM 1559 O O . GLN A 1 105 ? 8.889 8.111 24.928 1.00 25.56 131 GLN A O 1
ATOM 1573 N N . GLU A 1 106 ? 10.125 9.880 25.594 1.00 27.93 132 GLU A N 1
ATOM 1574 C CA . GLU A 1 106 ? 10.626 10.176 24.255 1.00 28.26 132 GLU A CA 1
ATOM 1575 C C . GLU A 1 106 ? 11.392 9.008 23.644 1.00 22.65 132 GLU A C 1
ATOM 1576 O O . GLU A 1 106 ? 11.374 8.833 22.422 1.00 27.53 132 GLU A O 1
ATOM 1588 N N . PHE A 1 107 ? 12.076 8.208 24.455 1.00 22.96 133 PHE A N 1
ATOM 1589 C CA . PHE A 1 107 ? 12.836 7.087 23.911 1.00 24.81 133 PHE A CA 1
ATOM 1590 C C . PHE A 1 107 ? 11.953 5.908 23.526 1.00 29.60 133 PHE A C 1
ATOM 1591 O O . PHE A 1 107 ? 12.463 4.931 22.966 1.00 29.50 133 PHE A O 1
ATOM 1608 N N . ALA A 1 108 ? 10.653 5.987 23.794 1.00 27.53 134 ALA A N 1
ATOM 1609 C CA . ALA A 1 108 ? 9.686 5.021 23.298 1.00 27.08 134 ALA A CA 1
ATOM 1610 C C . ALA A 1 108 ? 8.924 5.534 22.083 1.00 26.16 134 ALA A C 1
ATOM 1611 O O . ALA A 1 108 ? 8.033 4.838 21.588 1.00 27.54 134 ALA A O 1
ATOM 1618 N N . ARG A 1 109 ? 9.247 6.731 21.599 1.00 24.29 135 ARG A N 1
ATOM 1619 C CA . ARG A 1 109 ? 8.505 7.305 20.485 1.00 28.88 135 ARG A CA 1
ATOM 1620 C C . ARG A 1 109 ? 8.634 6.421 19.252 1.00 34.95 135 ARG A C 1
ATOM 1621 O O . ARG A 1 109 ? 9.712 5.909 18.939 1.00 29.17 135 ARG A O 1
ATOM 1642 N N . ARG A 1 110 ? 7.518 6.237 18.556 1.00 26.96 136 ARG A N 1
ATOM 1643 C CA . ARG A 1 110 ? 7.455 5.402 17.369 1.00 31.20 136 ARG A CA 1
ATOM 1644 C C . ARG A 1 110 ? 6.856 6.198 16.221 1.00 33.20 136 ARG A C 1
ATOM 1645 O O . ARG A 1 110 ? 6.077 7.131 16.427 1.00 27.89 136 ARG A O 1
ATOM 1666 N N . PHE A 1 111 ? 7.259 5.837 15.006 1.00 37.10 137 PHE A N 1
ATOM 1667 C CA . PHE A 1 111 ? 6.708 6.402 13.783 1.00 35.10 137 PHE A CA 1
ATOM 1668 C C . PHE A 1 111 ? 5.718 5.406 13.191 1.00 32.31 137 PHE A C 1
ATOM 1669 O O . PHE A 1 111 ? 6.085 4.261 12.889 1.00 32.29 137 PHE A O 1
ATOM 1686 N N . LEU A 1 112 ? 4.468 5.843 13.047 1.00 33.15 138 LEU A N 1
ATOM 1687 C CA . LEU A 1 112 ? 3.395 5.055 12.466 1.00 40.99 138 LEU A CA 1
ATOM 1688 C C . LEU A 1 112 ? 3.307 5.369 10.979 1.00 44.81 138 LEU A C 1
ATOM 1689 O O . LEU A 1 112 ? 3.054 6.524 10.592 1.00 39.25 138 LEU A O 1
ATOM 1705 N N . CYS A 1 113 ? 3.524 4.341 10.155 1.00 37.27 139 CYS A N 1
ATOM 1706 C CA . CYS A 1 113 ? 3.447 4.490 8.709 1.00 45.70 139 CYS A CA 1
ATOM 1707 C C . CYS A 1 113 ? 2.014 4.652 8.227 1.00 47.46 139 CYS A C 1
ATOM 1708 O O . CYS A 1 113 ? 1.797 5.227 7.157 1.00 50.28 139 CYS A O 1
ATOM 1715 N N . SER A 1 114 ? 1.036 4.164 8.985 1.00 52.31 140 SER A N 1
ATOM 1716 C CA . SER A 1 114 ? -0.376 4.403 8.690 1.00 45.13 140 SER A CA 1
ATOM 1717 C C . SER A 1 114 ? -0.738 5.745 9.315 1.00 51.86 140 SER A C 1
ATOM 1718 O O . SER A 1 114 ? -0.988 5.837 10.519 1.00 57.34 140 SER A O 1
ATOM 1726 N N . GLY A 1 115 ? -0.756 6.790 8.490 1.00 48.51 141 GLY A N 1
ATOM 1727 C CA . GLY A 1 115 ? -0.874 8.158 8.944 1.00 46.91 141 GLY A CA 1
ATOM 1728 C C . GLY A 1 115 ? 0.413 8.944 8.836 1.00 51.00 141 GLY A C 1
ATOM 1729 O O . GLY A 1 115 ? 0.367 10.180 8.759 1.00 48.49 141 GLY A O 1
ATOM 1733 N N . CYS A 1 116 ? 1.553 8.262 8.818 1.00 44.72 142 CYS A N 1
ATOM 1734 C CA . CYS A 1 116 ? 2.859 8.897 8.699 1.00 41.55 142 CYS A CA 1
ATOM 1735 C C . CYS A 1 116 ? 3.041 9.968 9.773 1.00 41.01 142 CYS A C 1
ATOM 1736 O O . CYS A 1 116 ? 3.220 11.153 9.488 1.00 45.18 142 CYS A O 1
ATOM 1743 N N . TYR A 1 117 ? 2.995 9.533 11.030 1.00 36.07 143 TYR A N 1
ATOM 1744 C CA . TYR A 1 117 ? 3.202 10.478 12.123 1.00 44.79 143 TYR A CA 1
ATOM 1745 C C . TYR A 1 117 ? 3.775 9.736 13.318 1.00 38.93 143 TYR A C 1
ATOM 1746 O O . TYR A 1 117 ? 3.710 8.513 13.394 1.00 36.00 143 TYR A O 1
ATOM 1764 N N . SER A 1 118 ? 4.351 10.485 14.251 1.00 38.98 144 SER A N 1
ATOM 1765 C CA . SER A 1 118 ? 4.983 9.888 15.418 1.00 43.68 144 SER A CA 1
ATOM 1766 C C . SER A 1 118 ? 4.031 9.907 16.610 1.00 45.96 144 SER A C 1
ATOM 1767 O O . SER A 1 118 ? 2.996 10.579 16.610 1.00 46.69 144 SER A O 1
ATOM 1775 N N . ARG A 1 119 ? 4.404 9.150 17.641 1.00 48.39 145 ARG A N 1
ATOM 1776 C CA . ARG A 1 119 ? 3.519 8.893 18.771 1.00 45.14 145 ARG A CA 1
ATOM 1777 C C . ARG A 1 119 ? 4.343 8.349 19.926 1.00 44.90 145 ARG A C 1
ATOM 1778 O O . ARG A 1 119 ? 5.188 7.472 19.721 1.00 30.93 145 ARG A O 1
ATOM 1799 N N . VAL A 1 120 ? 4.113 8.886 21.126 1.00 45.63 146 VAL A N 1
ATOM 1800 C CA . VAL A 1 120 ? 4.672 8.312 22.345 1.00 39.93 146 VAL A CA 1
ATOM 1801 C C . VAL A 1 120 ? 3.574 7.521 23.045 1.00 43.63 146 VAL A C 1
ATOM 1802 O O . VAL A 1 120 ? 2.428 7.481 22.584 1.00 44.03 146 VAL A O 1
ATOM 1815 N N . CYS A 1 121 ? 3.915 6.903 24.171 1.00 41.23 147 CYS A N 1
ATOM 1816 C CA . CYS A 1 121 ? 2.933 6.163 24.949 1.00 36.26 147 CYS A CA 1
ATOM 1817 C C . CYS A 1 121 ? 1.802 7.081 25.385 1.00 32.02 147 CYS A C 1
ATOM 1818 O O . CYS A 1 121 ? 2.025 8.237 25.754 1.00 36.63 147 CYS A O 1
ATOM 1825 N N . ASP A 1 122 ? 0.579 6.559 25.348 1.00 33.78 148 ASP A N 1
ATOM 1826 C CA . ASP A 1 122 ? -0.580 7.311 25.825 1.00 37.03 148 ASP A CA 1
ATOM 1827 C C . ASP A 1 122 ? -0.723 7.103 27.334 1.00 29.50 148 ASP A C 1
ATOM 1828 O O . ASP A 1 122 ? -1.590 6.376 27.825 1.00 33.51 148 ASP A O 1
ATOM 1837 N N . LEU A 1 123 ? 0.169 7.763 28.074 1.00 32.23 149 LEU A N 1
ATOM 1838 C CA . LEU A 1 123 ? 0.208 7.717 29.525 1.00 26.25 149 LEU A CA 1
ATOM 1839 C C . LEU A 1 123 ? -0.079 9.099 30.099 1.00 23.99 149 LEU A C 1
ATOM 1840 O O . LEU A 1 123 ? 0.193 10.111 29.446 1.00 27.27 149 LEU A O 1
ATOM 1856 N N . PRO A 1 124 ? -0.627 9.179 31.309 1.00 23.55 150 PRO A N 1
ATOM 1857 C CA . PRO A 1 124 ? -0.827 10.494 31.930 1.00 24.97 150 PRO A CA 1
ATOM 1858 C C . PRO A 1 124 ? 0.496 11.121 32.337 1.00 21.79 150 PRO A C 1
ATOM 1859 O O . PRO A 1 124 ? 1.476 10.432 32.633 1.00 19.62 150 PRO A O 1
ATOM 1870 N N . LEU A 1 125 ? 0.513 12.457 32.333 1.00 21.02 151 LEU A N 1
ATOM 1871 C CA . LEU A 1 125 ? 1.671 13.192 32.830 1.00 28.83 151 LEU A CA 1
ATOM 1872 C C . LEU A 1 125 ? 1.820 13.030 34.336 1.00 23.65 151 LEU A C 1
ATOM 1873 O O . LEU A 1 125 ? 2.941 12.945 34.854 1.00 23.14 151 LEU A O 1
ATOM 1889 N N . ASP A 1 126 ? 0.701 13.015 35.054 1.00 19.36 152 ASP A N 1
ATOM 1890 C CA . ASP A 1 126 ? 0.714 12.942 36.506 1.00 22.08 152 ASP A CA 1
ATOM 1891 C C . ASP A 1 126 ? 0.967 11.510 36.955 1.00 23.86 152 ASP A C 1
ATOM 1892 O O . ASP A 1 126 ? 0.301 10.577 36.497 1.00 23.17 152 ASP A O 1
ATOM 1901 N N . CYS A 1 127 ? 1.933 11.343 37.837 1.00 23.06 153 CYS A N 1
ATOM 1902 C CA . CYS A 1 127 ? 2.233 10.049 38.422 1.00 22.94 153 CYS A CA 1
ATOM 1903 C C . CYS A 1 127 ? 1.497 9.884 39.741 1.00 19.75 153 CYS A C 1
ATOM 1904 O O . CYS A 1 127 ? 1.148 10.869 40.400 1.00 20.16 153 CYS A O 1
ATOM 1911 N N . PRO A 1 128 ? 1.245 8.644 40.156 1.00 18.47 154 PRO A N 1
ATOM 1912 C CA . PRO A 1 128 ? 0.536 8.424 41.422 1.00 20.13 154 PRO A CA 1
ATOM 1913 C C . PRO A 1 128 ? 1.237 9.094 42.594 1.00 22.81 154 PRO A C 1
ATOM 1914 O O . PRO A 1 128 ? 2.454 9.292 42.592 1.00 21.83 154 PRO A O 1
ATOM 1925 N N . VAL A 1 129 ? 0.447 9.438 43.610 1.00 21.91 155 VAL A N 1
ATOM 1926 C CA . VAL A 1 129 ? 0.999 10.029 44.821 1.00 23.25 155 VAL A CA 1
ATOM 1927 C C . VAL A 1 129 ? 1.811 8.980 45.567 1.00 18.93 155 VAL A C 1
ATOM 1928 O O . VAL A 1 129 ? 1.372 7.834 45.737 1.00 22.84 155 VAL A O 1
ATOM 1941 N N . GLN A 1 130 ? 3.008 9.360 46.003 1.00 20.05 156 GLN A N 1
ATOM 1942 C CA . GLN A 1 130 ? 3.830 8.524 46.868 1.00 29.52 156 GLN A CA 1
ATOM 1943 C C . GLN A 1 130 ? 3.697 9.036 48.298 1.00 23.43 156 GLN A C 1
ATOM 1944 O O . GLN A 1 130 ? 3.959 10.213 48.564 1.00 21.19 156 GLN A O 1
ATOM 1958 N N . ASP A 1 131 ? 3.276 8.159 49.208 1.00 23.29 157 ASP A N 1
ATOM 1959 C CA . ASP A 1 131 ? 3.135 8.521 50.613 1.00 30.32 157 ASP A CA 1
ATOM 1960 C C . ASP A 1 131 ? 4.480 8.403 51.317 1.00 34.00 157 ASP A C 1
ATOM 1961 O O . ASP A 1 131 ? 5.119 7.347 51.275 1.00 34.08 157 ASP A O 1
ATOM 1970 N N . VAL A 1 132 ? 4.907 9.481 51.970 1.00 31.58 158 VAL A N 1
ATOM 1971 C CA . VAL A 1 132 ? 6.180 9.542 52.678 1.00 30.39 158 VAL A CA 1
ATOM 1972 C C . VAL A 1 132 ? 5.858 9.913 54.117 1.00 32.97 158 VAL A C 1
ATOM 1973 O O . VAL A 1 132 ? 5.375 11.019 54.378 1.00 26.96 158 VAL A O 1
ATOM 1986 N N . THR A 1 133 ? 6.123 9.004 55.050 1.00 33.16 159 THR A N 1
ATOM 1987 C CA . THR A 1 133 ? 5.795 9.214 56.455 1.00 40.24 159 THR A CA 1
ATOM 1988 C C . THR A 1 133 ? 7.077 9.422 57.249 1.00 38.07 159 THR A C 1
ATOM 1989 O O . THR A 1 133 ? 7.971 8.568 57.230 1.00 40.74 159 THR A O 1
ATOM 2000 N N . VAL A 1 134 ? 7.158 10.558 57.944 1.00 36.12 160 VAL A N 1
ATOM 2001 C CA . VAL A 1 134 ? 8.282 10.880 58.813 1.00 36.18 160 VAL A CA 1
ATOM 2002 C C . VAL A 1 134 ? 7.723 11.332 60.158 1.00 44.41 160 VAL A C 1
ATOM 2003 O O . VAL A 1 134 ? 6.524 11.567 60.309 1.00 41.86 160 VAL A O 1
ATOM 2016 N N . THR A 1 135 ? 8.608 11.454 61.140 1.00 38.89 161 THR A N 1
ATOM 2017 C CA . THR A 1 135 ? 8.252 11.993 62.443 1.00 51.30 161 THR A CA 1
ATOM 2018 C C . THR A 1 135 ? 8.888 13.369 62.612 1.00 40.55 161 THR A C 1
ATOM 2019 O O . THR A 1 135 ? 9.930 13.662 62.021 1.00 40.78 161 THR A O 1
ATOM 2030 N N . ARG A 1 136 ? 8.233 14.216 63.409 1.00 50.64 162 ARG A N 1
ATOM 2031 C CA . ARG A 1 136 ? 8.738 15.549 63.718 1.00 43.30 162 ARG A CA 1
ATOM 2032 C C . ARG A 1 136 ? 10.245 15.546 63.947 1.00 53.88 162 ARG A C 1
ATOM 2033 O O . ARG A 1 136 ? 10.792 14.638 64.576 1.00 53.67 162 ARG A O 1
ATOM 2054 N N . GLY A 1 137 ? 10.904 16.601 63.467 1.00 41.35 163 GLY A N 1
ATOM 2055 C CA . GLY A 1 137 ? 12.335 16.743 63.609 1.00 42.16 163 GLY A CA 1
ATOM 2056 C C . GLY A 1 137 ? 13.162 15.846 62.720 1.00 48.46 163 GLY A C 1
ATOM 2057 O O . GLY A 1 137 ? 14.383 16.041 62.636 1.00 46.62 163 GLY A O 1
ATOM 2061 N N . ASP A 1 138 ? 12.551 14.869 62.058 1.00 49.10 164 ASP A N 1
ATOM 2062 C CA . ASP A 1 138 ? 13.280 13.995 61.158 1.00 42.41 164 ASP A CA 1
ATOM 2063 C C . ASP A 1 138 ? 13.419 14.642 59.782 1.00 41.64 164 ASP A C 1
ATOM 2064 O O . ASP A 1 138 ? 12.632 15.504 59.381 1.00 36.27 164 ASP A O 1
ATOM 2073 N N . GLN A 1 139 ? 14.442 14.208 59.057 1.00 48.59 165 GLN A N 1
ATOM 2074 C CA . GLN A 1 139 ? 14.696 14.706 57.713 1.00 42.34 165 GLN A CA 1
ATOM 2075 C C . GLN A 1 139 ? 13.836 13.956 56.707 1.00 42.81 165 GLN A C 1
ATOM 2076 O O . GLN A 1 139 ? 13.625 12.746 56.831 1.00 48.38 165 GLN A O 1
ATOM 2090 N N . ALA A 1 140 ? 13.326 14.681 55.715 1.00 37.54 166 ALA A N 1
ATOM 2091 C CA . ALA A 1 140 ? 12.554 14.080 54.636 1.00 39.80 166 ALA A CA 1
ATOM 2092 C C . ALA A 1 140 ? 13.217 14.401 53.305 1.00 36.84 166 ALA A C 1
ATOM 2093 O O . ALA A 1 140 ? 13.729 15.504 53.107 1.00 38.52 166 ALA A O 1
ATOM 2100 N N . MET A 1 141 ? 13.204 13.437 52.391 1.00 34.36 167 MET A N 1
ATOM 2101 C CA . MET A 1 141 ? 13.858 13.599 51.099 1.00 36.20 167 MET A CA 1
ATOM 2102 C C . MET A 1 141 ? 12.934 13.078 50.011 1.00 26.42 167 MET A C 1
ATOM 2103 O O . MET A 1 141 ? 12.422 11.960 50.110 1.00 32.48 167 MET A O 1
ATOM 2117 N N . PHE A 1 142 ? 12.710 13.899 48.989 1.00 27.67 168 PHE A N 1
ATOM 2118 C CA . PHE A 1 142 ? 11.867 13.555 47.852 1.00 26.22 168 PHE A CA 1
ATOM 2119 C C . PHE A 1 142 ? 12.746 13.426 46.617 1.00 31.74 168 PHE A C 1
ATOM 2120 O O . PHE A 1 142 ? 13.411 14.392 46.218 1.00 27.75 168 PHE A O 1
ATOM 2137 N N . SER A 1 143 ? 12.749 12.234 46.024 1.00 24.98 169 SER A N 1
ATOM 2138 C CA . SER A 1 143 ? 13.550 11.934 44.844 1.00 29.77 169 SER A CA 1
ATOM 2139 C C . SER A 1 143 ? 12.655 12.018 43.614 1.00 24.84 169 SER A C 1
ATOM 2140 O O . SER A 1 143 ? 11.792 11.159 43.402 1.00 23.71 169 SER A O 1
ATOM 2148 N N . CYS A 1 144 ? 12.863 13.056 42.804 1.00 23.95 170 CYS A N 1
ATOM 2149 C CA . CYS A 1 144 ? 12.094 13.247 41.575 1.00 27.15 170 CYS A CA 1
ATOM 2150 C C . CYS A 1 144 ? 12.702 12.375 40.476 1.00 21.82 170 CYS A C 1
ATOM 2151 O O . CYS A 1 144 ? 13.387 12.838 39.561 1.00 23.48 170 CYS A O 1
ATOM 2158 N N . ILE A 1 145 ? 12.433 11.076 40.588 1.00 23.91 171 ILE A N 1
ATOM 2159 C CA . ILE A 1 145 ? 13.015 10.058 39.723 1.00 25.17 171 ILE A CA 1
ATOM 2160 C C . ILE A 1 145 ? 11.882 9.320 39.026 1.00 23.52 171 ILE A C 1
ATOM 2161 O O . ILE A 1 145 ? 10.895 8.944 39.669 1.00 22.46 171 ILE A O 1
ATOM 2177 N N . VAL A 1 146 ? 12.032 9.103 37.726 1.00 22.39 172 VAL A N 1
ATOM 2178 C CA . VAL A 1 146 ? 11.066 8.345 36.950 1.00 18.27 172 VAL A CA 1
ATOM 2179 C C . VAL A 1 146 ? 11.713 7.039 36.513 1.00 19.64 172 VAL A C 1
ATOM 2180 O O . VAL A 1 146 ? 12.934 6.863 36.572 1.00 25.25 172 VAL A O 1
ATOM 2193 N N . ASN A 1 147 ? 10.872 6.107 36.068 1.00 18.12 173 ASN A N 1
ATOM 2194 C CA . ASN A 1 147 ? 11.327 4.789 35.652 1.00 21.34 173 ASN A CA 1
ATOM 2195 C C . ASN A 1 147 ? 11.545 4.683 34.144 1.00 22.90 173 ASN A C 1
ATOM 2196 O O . ASN A 1 147 ? 11.835 3.589 33.651 1.00 20.86 173 ASN A O 1
ATOM 2207 N N . PHE A 1 148 ? 11.433 5.787 33.407 1.00 19.95 174 PHE A N 1
ATOM 2208 C CA . PHE A 1 148 ? 11.734 5.815 31.980 1.00 21.02 174 PHE A CA 1
ATOM 2209 C C . PHE A 1 148 ? 12.884 6.779 31.716 1.00 24.77 174 PHE A C 1
ATOM 2210 O O . PHE A 1 148 ? 13.267 7.578 32.575 1.00 22.29 174 PHE A O 1
ATOM 2227 N N . GLN A 1 149 ? 13.433 6.709 30.506 1.00 24.70 175 GLN A N 1
ATOM 2228 C CA . GLN A 1 149 ? 14.597 7.515 30.166 1.00 19.16 175 GLN A CA 1
ATOM 2229 C C . GLN A 1 149 ? 14.190 8.941 29.819 1.00 27.72 175 GLN A C 1
ATOM 2230 O O . GLN A 1 149 ? 13.205 9.172 29.112 1.00 23.99 175 GLN A O 1
ATOM 2244 N N . LEU A 1 150 ? 14.962 9.900 30.328 1.00 26.27 176 LEU A N 1
ATOM 2245 C CA . LEU A 1 150 ? 14.796 11.316 30.062 1.00 27.29 176 LEU A CA 1
ATOM 2246 C C . LEU A 1 150 ? 15.804 11.783 29.021 1.00 29.82 176 LEU A C 1
ATOM 2247 O O . LEU A 1 150 ? 16.891 11.211 28.904 1.00 27.26 176 LEU A O 1
ATOM 2263 N N . PRO A 1 151 ? 15.478 12.810 28.237 1.00 23.22 177 PRO A N 1
ATOM 2264 C CA . PRO A 1 151 ? 16.497 13.414 27.371 1.00 32.44 177 PRO A CA 1
ATOM 2265 C C . PRO A 1 151 ? 17.639 13.982 28.202 1.00 32.15 177 PRO A C 1
ATOM 2266 O O . PRO A 1 151 ? 17.493 14.278 29.391 1.00 33.78 177 PRO A O 1
ATOM 2277 N N . LYS A 1 152 ? 18.797 14.132 27.556 1.00 34.08 178 LYS A N 1
ATOM 2278 C CA . LYS A 1 152 ? 19.955 14.690 28.243 1.00 39.98 178 LYS A CA 1
ATOM 2279 C C . LYS A 1 152 ? 19.885 16.209 28.356 1.00 37.67 178 LYS A C 1
ATOM 2280 O O . LYS A 1 152 ? 20.367 16.774 29.345 1.00 49.55 178 LYS A O 1
ATOM 2299 N N . GLU A 1 153 ? 19.296 16.880 27.368 1.00 47.16 179 GLU A N 1
ATOM 2300 C CA . GLU A 1 153 ? 19.408 18.324 27.227 1.00 44.88 179 GLU A CA 1
ATOM 2301 C C . GLU A 1 153 ? 18.198 19.029 27.828 1.00 44.56 179 GLU A C 1
ATOM 2302 O O . GLU A 1 153 ? 17.061 18.575 27.673 1.00 48.07 179 GLU A O 1
ATOM 2314 N N . GLU A 1 154 ? 18.453 20.149 28.505 1.00 43.86 180 GLU A N 1
ATOM 2315 C CA . GLU A 1 154 ? 17.424 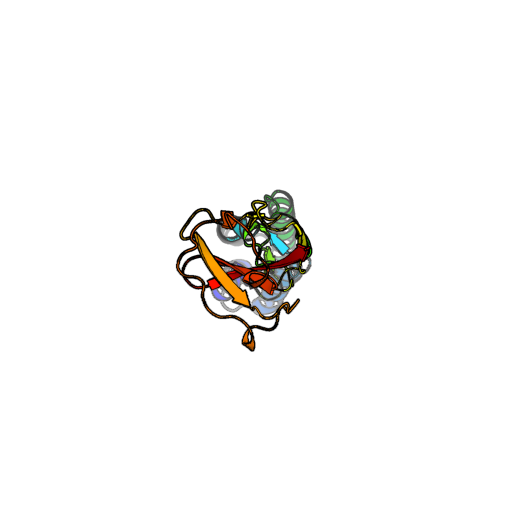21.130 28.844 1.00 40.89 180 GLU A CA 1
ATOM 2316 C C . GLU A 1 154 ? 16.432 20.620 29.886 1.00 32.67 180 GLU A C 1
ATOM 2317 O O . GLU A 1 154 ? 15.279 21.054 29.910 1.00 38.63 180 GLU A O 1
ATOM 2329 N N . ILE A 1 155 ? 16.855 19.725 30.766 1.00 27.71 181 ILE A N 1
ATOM 2330 C CA . ILE A 1 155 ? 15.965 19.180 31.785 1.00 24.87 181 ILE A CA 1
ATOM 2331 C C . ILE A 1 155 ? 16.036 20.048 33.036 1.00 30.06 181 ILE A C 1
ATOM 2332 O O . ILE A 1 155 ? 17.127 20.358 33.532 1.00 31.00 181 ILE A O 1
ATOM 2348 N N . THR A 1 156 ? 14.867 20.437 33.544 1.00 37.94 182 THR A N 1
ATOM 2349 C CA . THR A 1 156 ? 14.759 21.170 34.796 1.00 34.72 182 THR A CA 1
ATOM 2350 C C . THR A 1 156 ? 13.700 20.529 35.684 1.00 29.95 182 THR A C 1
ATOM 2351 O O . THR A 1 156 ? 12.810 19.810 35.217 1.00 22.40 182 THR A O 1
ATOM 2362 N N . TYR A 1 157 ? 13.808 20.813 36.980 1.00 20.49 183 TYR A N 1
ATOM 2363 C CA . TYR A 1 157 ? 12.885 20.321 37.995 1.00 28.73 183 TYR A CA 1
ATOM 2364 C C . TYR A 1 157 ? 12.285 21.524 38.706 1.00 24.13 183 TYR A C 1
ATOM 2365 O O . TYR A 1 157 ? 13.022 22.358 39.245 1.00 25.81 183 TYR A O 1
ATOM 2383 N N . SER A 1 158 ? 10.957 21.623 38.694 1.00 21.27 184 SER A N 1
ATOM 2384 C CA . SER A 1 158 ? 10.240 22.704 39.358 1.00 26.73 184 SER A CA 1
ATOM 2385 C C . SER A 1 158 ? 9.382 22.123 40.471 1.00 22.34 184 SER A C 1
ATOM 2386 O O . SER A 1 158 ? 8.571 21.229 40.227 1.00 24.50 184 SER A O 1
ATOM 2394 N N . TRP A 1 159 ? 9.535 22.640 41.681 1.00 18.76 185 TRP A N 1
ATOM 2395 C CA . TRP A 1 159 ? 8.840 22.088 42.833 1.00 27.01 185 TRP A CA 1
ATOM 2396 C C . TRP A 1 159 ? 7.683 22.983 43.253 1.00 22.52 185 TRP A C 1
ATOM 2397 O O . TRP A 1 159 ? 7.701 24.198 43.047 1.00 21.84 185 TRP A O 1
ATOM 2418 N N . LYS A 1 160 ? 6.667 22.347 43.832 1.00 20.81 186 LYS A N 1
ATOM 2419 C CA . LYS A 1 160 ? 5.454 23.005 44.288 1.00 23.79 186 LYS A CA 1
ATOM 2420 C C . LYS A 1 160 ? 4.995 22.326 45.570 1.00 23.66 186 LYS A C 1
ATOM 2421 O O . LYS A 1 160 ? 5.374 21.188 45.863 1.00 17.90 186 LYS A O 1
ATOM 2440 N N . PHE A 1 161 ? 4.153 23.032 46.326 1.00 22.69 187 PHE A N 1
ATOM 2441 C CA . PHE A 1 161 ? 3.684 22.561 47.623 1.00 22.06 187 PHE A CA 1
ATOM 2442 C C . PHE A 1 161 ? 2.219 22.923 47.803 1.00 18.61 187 PHE A C 1
ATOM 2443 O O . PHE A 1 161 ? 1.831 24.073 47.581 1.00 18.92 187 PHE A O 1
ATOM 2460 N N . ALA A 1 162 ? 1.414 21.933 48.193 1.00 17.75 188 ALA A N 1
ATOM 2461 C CA . ALA A 1 162 ? 0.030 22.124 48.615 1.00 17.74 188 ALA A CA 1
ATOM 2462 C C . ALA A 1 162 ? -0.043 21.721 50.083 1.00 20.12 188 ALA A C 1
ATOM 2463 O O . ALA A 1 162 ? 0.026 20.530 50.404 1.00 23.21 188 ALA A O 1
ATOM 2470 N N . GLY A 1 163 ? -0.174 22.707 50.970 1.00 21.41 189 GLY A N 1
ATOM 2471 C CA . GLY A 1 163 ? -0.139 22.468 52.400 1.00 22.40 189 GLY A CA 1
ATOM 2472 C C . GLY A 1 163 ? -1.474 22.063 52.987 1.00 23.88 189 GLY A C 1
ATOM 2473 O O . GLY A 1 163 ? -2.316 21.446 52.324 1.00 25.89 189 GLY A O 1
ATOM 2477 N N . GLY A 1 164 ? -1.665 22.403 54.260 1.00 27.85 190 GLY A N 1
ATOM 2478 C CA . GLY A 1 164 ? -2.902 22.079 54.943 1.00 23.16 190 GLY A CA 1
ATOM 2479 C C . GLY A 1 164 ? -3.177 20.602 55.083 1.00 26.63 190 GLY A C 1
ATOM 2480 O O . GLY A 1 164 ? -4.323 20.214 55.328 1.00 30.86 190 GLY A O 1
ATOM 2484 N N . GLY A 1 165 ? -2.156 19.761 54.935 1.00 25.98 191 GLY A N 1
ATOM 2485 C CA . GLY A 1 165 ? -2.338 18.331 55.052 1.00 27.57 191 GLY A CA 1
ATOM 2486 C C . GLY A 1 165 ? -3.034 17.675 53.884 1.00 25.71 191 GLY A C 1
ATOM 2487 O O . GLY A 1 165 ? -3.417 16.505 53.989 1.00 25.43 191 GLY A O 1
ATOM 2491 N N . LEU A 1 166 ? -3.204 18.382 52.771 1.00 24.32 192 LEU A N 1
ATOM 2492 C CA . LEU A 1 166 ? -3.907 17.812 51.632 1.00 29.15 192 LEU A CA 1
ATOM 2493 C C . LEU A 1 166 ? -3.051 16.765 50.928 1.00 25.38 192 LEU A C 1
ATOM 2494 O O . LEU A 1 166 ? -1.872 16.995 50.640 1.00 22.43 192 LEU A O 1
ATOM 2510 N N . ARG A 1 167 ? -3.658 15.622 50.639 1.00 27.69 193 ARG A N 1
ATOM 2511 C CA . ARG A 1 167 ? -3.109 14.618 49.731 1.00 28.79 193 ARG A CA 1
ATOM 2512 C C . ARG A 1 167 ? -3.811 14.852 48.398 1.00 23.19 193 ARG A C 1
ATOM 2513 O O . ARG A 1 167 ? -4.963 14.449 48.214 1.00 26.07 193 ARG A O 1
ATOM 2534 N N . THR A 1 168 ? -3.136 15.535 47.477 1.00 22.80 194 THR A N 1
ATOM 2535 C CA . THR A 1 168 ? -3.827 16.021 46.296 1.00 24.19 194 THR A CA 1
ATOM 2536 C C . THR A 1 168 ? -2.891 16.093 45.103 1.00 23.26 194 THR A C 1
ATOM 2537 O O . THR A 1 168 ? -1.684 16.308 45.245 1.00 18.73 194 THR A O 1
ATOM 2548 N N . GLN A 1 169 ? -3.478 15.915 43.922 1.00 20.80 195 GLN A N 1
ATOM 2549 C CA . GLN A 1 169 ? -2.830 16.194 42.653 1.00 22.64 195 GLN A CA 1
ATOM 2550 C C . GLN A 1 169 ? -3.437 17.403 41.957 1.00 24.66 195 GLN A C 1
ATOM 2551 O O . GLN A 1 169 ? -2.992 17.762 40.861 1.00 26.42 195 GLN A O 1
ATOM 2565 N N . ASP A 1 170 ? -4.450 18.026 42.555 1.00 21.43 196 ASP A N 1
ATOM 2566 C CA . ASP A 1 170 ? -5.151 19.142 41.930 1.00 25.09 196 ASP A CA 1
ATOM 2567 C C . ASP A 1 170 ? -4.281 20.388 42.015 1.00 26.96 196 ASP A C 1
ATOM 2568 O O . ASP A 1 170 ? -3.934 20.838 43.112 1.00 23.49 196 ASP A O 1
ATOM 2577 N N . LEU A 1 171 ? -3.940 20.950 40.854 1.00 28.11 197 LEU A N 1
ATOM 2578 C CA . LEU A 1 171 ? -2.971 22.037 40.793 1.00 26.53 197 LEU A CA 1
ATOM 2579 C C . LEU A 1 171 ? -3.464 23.307 41.473 1.00 21.95 197 LEU A C 1
ATOM 2580 O O . LEU A 1 171 ? -2.640 24.138 41.868 1.00 23.68 197 LEU A O 1
ATOM 2596 N N . SER A 1 172 ? -4.777 23.474 41.638 1.00 20.86 198 SER A N 1
ATOM 2597 C CA . SER A 1 172 ? -5.291 24.685 42.266 1.00 25.10 198 SER A CA 1
ATOM 2598 C C . SER A 1 172 ? -4.895 24.807 43.735 1.00 21.37 198 SER A C 1
ATOM 2599 O O . SER A 1 172 ? -5.076 25.886 44.313 1.00 23.05 198 SER A O 1
ATOM 2607 N N . TYR A 1 173 ? -4.360 23.748 44.345 1.00 18.83 199 TYR A N 1
ATOM 2608 C CA . TYR A 1 173 ? -3.944 23.773 45.741 1.00 20.38 199 TYR A CA 1
ATOM 2609 C C . TYR A 1 173 ? -2.455 24.039 45.924 1.00 22.30 199 TYR A C 1
ATOM 2610 O O . TYR A 1 173 ? -1.997 24.159 47.065 1.00 19.03 199 TYR A O 1
ATOM 2628 N N . PHE A 1 174 ? -1.690 24.110 44.843 1.00 17.05 200 PHE A N 1
ATOM 2629 C CA . PHE A 1 174 ? -0.241 24.196 44.919 1.00 22.64 200 PHE A CA 1
ATOM 2630 C C . PHE A 1 174 ? 0.231 25.627 44.710 1.00 17.63 200 PHE A C 1
ATOM 2631 O O . PHE A 1 174 ? -0.353 26.380 43.928 1.00 18.71 200 PHE A O 1
ATOM 2648 N N . ARG A 1 175 ? 1.285 25.999 45.425 1.00 18.54 201 ARG A N 1
ATOM 2649 C CA . ARG A 1 175 ? 2.052 27.195 45.121 1.00 21.94 201 ARG A CA 1
ATOM 2650 C C . ARG A 1 175 ? 3.469 26.764 44.767 1.00 19.60 201 ARG A C 1
ATOM 2651 O O . ARG A 1 175 ? 3.895 25.648 45.078 1.00 19.27 201 ARG A O 1
ATOM 2672 N N . ASP A 1 176 ? 4.203 27.657 44.118 1.00 22.09 202 ASP A N 1
ATOM 2673 C CA . ASP A 1 176 ? 5.570 27.341 43.736 1.00 32.70 202 ASP A CA 1
ATOM 2674 C C . ASP A 1 176 ? 6.485 27.298 44.956 1.00 25.25 202 ASP A C 1
ATOM 2675 O O . ASP A 1 176 ? 6.254 27.969 45.965 1.00 33.60 202 ASP A O 1
ATOM 2684 N N . MET A 1 177 ? 7.537 26.483 44.849 1.00 26.22 203 MET A N 1
ATOM 2685 C CA . MET A 1 177 ? 8.552 26.314 45.888 1.00 33.69 203 MET A CA 1
ATOM 2686 C C . MET A 1 177 ? 9.901 26.656 45.269 1.00 25.82 203 MET A C 1
ATOM 2687 O O . MET A 1 177 ? 10.702 25.757 44.960 1.00 29.85 203 MET A O 1
ATOM 2701 N N . PRO A 1 178 ? 10.200 27.946 45.075 1.00 27.70 204 PRO A N 1
ATOM 2702 C CA . PRO A 1 178 ? 11.409 28.315 44.317 1.00 33.69 204 PRO A CA 1
ATOM 2703 C C . PRO A 1 178 ? 12.711 27.943 45.002 1.00 38.98 204 PRO A C 1
ATOM 2704 O O . PRO A 1 178 ? 13.743 27.864 44.323 1.00 42.03 204 PRO A O 1
ATOM 2715 N N . ARG A 1 179 ? 12.70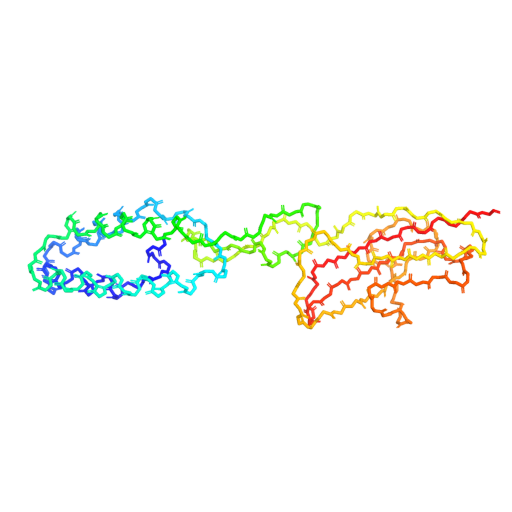4 27.743 46.323 1.00 37.60 205 ARG A N 1
ATOM 2716 C CA . ARG A 1 179 ? 13.919 27.331 47.018 1.00 33.62 205 ARG A CA 1
ATOM 2717 C C . ARG A 1 179 ? 14.483 26.046 46.431 1.00 33.50 205 ARG A C 1
ATOM 2718 O O . ARG A 1 179 ? 15.705 25.858 46.381 1.00 31.95 205 ARG A O 1
ATOM 2739 N N . ALA A 1 180 ? 13.606 25.139 46.010 1.00 26.13 206 ALA A N 1
ATOM 2740 C CA . ALA A 1 180 ? 14.006 23.803 45.602 1.00 35.35 206 ALA A CA 1
ATOM 2741 C C . ALA A 1 180 ? 14.363 23.786 44.124 1.00 33.57 206 ALA A C 1
ATOM 2742 O O . ALA A 1 180 ? 13.590 24.255 43.284 1.00 34.48 206 ALA A O 1
ATOM 2749 N N . GLU A 1 181 ? 15.532 23.237 43.818 1.00 34.76 207 GLU A N 1
ATOM 2750 C CA . GLU A 1 181 ? 15.953 22.987 42.450 1.00 48.84 207 GLU A CA 1
ATOM 2751 C C . GLU A 1 181 ? 16.555 21.591 42.394 1.00 39.22 207 GLU A C 1
ATOM 2752 O O . GLU A 1 181 ? 16.962 21.024 43.412 1.00 52.07 207 GLU A O 1
ATOM 2764 N N . GLY A 1 182 ? 16.591 21.031 41.192 1.00 39.03 208 GLY A N 1
ATOM 2765 C CA . GLY A 1 182 ? 17.188 19.730 40.995 1.00 33.62 208 GLY A CA 1
ATOM 2766 C C . GLY A 1 182 ? 16.227 18.606 41.313 1.00 35.46 208 GLY A C 1
ATOM 2767 O O . GLY A 1 182 ? 15.074 18.804 41.699 1.00 39.93 208 GLY A O 1
ATOM 2771 N N . TYR A 1 183 ? 16.725 17.385 41.150 1.00 26.94 209 TYR A N 1
ATOM 2772 C CA . TYR A 1 183 ? 15.859 16.222 41.274 1.00 29.64 209 TYR A CA 1
ATOM 2773 C C . TYR A 1 183 ? 15.590 15.827 42.719 1.00 29.71 209 TYR A C 1
ATOM 2774 O O . TYR A 1 183 ? 14.647 15.070 42.968 1.00 28.80 209 TYR A O 1
ATOM 2792 N N . LEU A 1 184 ? 16.358 16.345 43.674 1.00 28.97 210 LEU A N 1
ATOM 2793 C CA . LEU A 1 184 ? 16.300 15.905 45.063 1.00 23.91 210 LEU A CA 1
ATOM 2794 C C . LEU A 1 184 ? 15.924 17.087 45.944 1.00 29.85 210 LEU A C 1
ATOM 2795 O O . LEU A 1 184 ? 16.623 18.106 45.950 1.00 34.10 210 LEU A O 1
ATOM 2811 N N . ALA A 1 185 ? 14.826 16.956 46.682 1.00 30.72 211 ALA A N 1
ATOM 2812 C CA . ALA A 1 185 ? 14.377 18.005 47.589 1.00 31.40 211 ALA A CA 1
ATOM 2813 C C . ALA A 1 185 ? 14.458 17.516 49.028 1.00 31.99 211 ALA A C 1
ATOM 2814 O O . ALA A 1 185 ? 14.065 16.387 49.332 1.00 29.08 211 ALA A O 1
ATOM 2821 N N . ARG A 1 186 ? 14.959 18.372 49.914 1.00 28.32 212 ARG A N 1
ATOM 2822 C CA . ARG A 1 186 ? 15.217 18.007 51.299 1.00 33.11 212 ARG A CA 1
ATOM 2823 C C . ARG A 1 186 ? 14.464 18.937 52.238 1.00 35.97 212 ARG A C 1
ATOM 2824 O O . ARG A 1 186 ? 14.517 20.161 52.078 1.00 30.44 212 ARG A O 1
ATOM 2845 N N . ILE A 1 187 ? 13.774 18.357 53.217 1.00 31.40 213 ILE A N 1
ATOM 2846 C CA . ILE A 1 187 ? 13.168 19.096 54.319 1.00 35.91 213 ILE A CA 1
ATOM 2847 C C .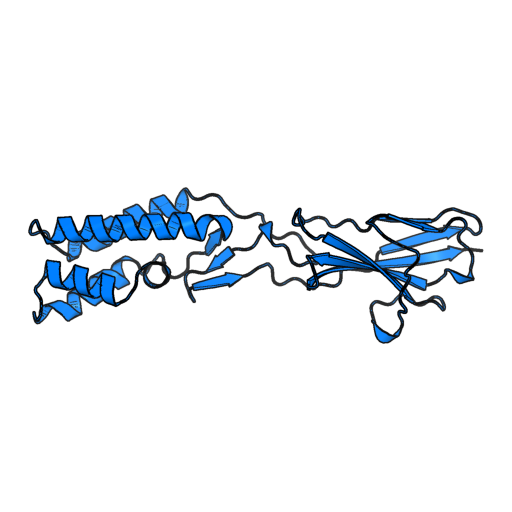 ILE A 1 187 ? 13.955 18.728 55.572 1.00 35.48 213 ILE A C 1
ATOM 2848 O O . ILE A 1 187 ? 13.909 17.576 56.030 1.00 35.60 213 ILE A O 1
ATOM 2864 N N . ARG A 1 188 ? 14.665 19.709 56.127 1.00 40.28 214 ARG A N 1
ATOM 2865 C CA . ARG A 1 188 ? 15.569 19.499 57.257 1.00 43.85 214 ARG A CA 1
ATOM 2866 C C . ARG A 1 188 ? 15.404 20.652 58.243 1.00 49.32 214 ARG A C 1
ATOM 2867 O O . ARG A 1 188 ? 16.012 21.720 58.060 1.00 42.98 214 ARG A O 1
ATOM 2888 N N . PRO A 1 189 ? 14.598 20.483 59.304 1.00 42.42 215 PRO A N 1
ATOM 2889 C CA . PRO A 1 189 ? 13.788 19.318 59.676 1.00 48.03 215 PRO A CA 1
ATOM 2890 C C . PRO A 1 189 ? 12.371 19.378 59.128 1.00 49.68 215 PRO A C 1
ATOM 2891 O O . PRO A 1 189 ? 11.913 20.447 58.727 1.00 50.49 215 PRO A O 1
ATOM 2902 N N . ALA A 1 190 ? 11.684 18.240 59.119 1.00 45.37 216 ALA A N 1
ATOM 2903 C CA . ALA A 1 190 ? 10.261 18.219 58.814 1.00 34.02 216 ALA A CA 1
ATOM 2904 C C . ALA A 1 190 ? 9.463 18.538 60.072 1.00 46.01 216 ALA A C 1
ATOM 2905 O O . ALA A 1 190 ? 9.801 18.086 61.170 1.00 42.83 216 ALA A O 1
ATOM 2912 N N . GLN A 1 191 ? 8.410 19.338 59.907 1.00 43.65 217 GLN A N 1
ATOM 2913 C CA . GLN A 1 191 ? 7.531 19.719 61.003 1.00 47.19 217 GLN A CA 1
ATOM 2914 C C . GLN A 1 191 ? 6.087 19.603 60.529 1.00 47.37 217 GLN A C 1
ATOM 2915 O O . GLN A 1 191 ? 5.815 19.275 59.370 1.00 35.73 217 GLN A O 1
ATOM 2929 N N . LEU A 1 192 ? 5.152 19.893 61.436 1.00 43.53 218 LEU A N 1
ATOM 2930 C CA . LEU A 1 192 ? 3.740 19.705 61.119 1.00 45.92 218 LEU A CA 1
ATOM 2931 C C . LEU A 1 192 ? 3.282 20.635 60.002 1.00 41.80 218 LEU A C 1
ATOM 2932 O O . LEU A 1 192 ? 2.397 20.271 59.220 1.00 39.22 218 LEU A O 1
ATOM 2948 N N . THR A 1 193 ? 3.877 21.825 59.891 1.00 41.45 219 THR A N 1
ATOM 2949 C CA . THR A 1 193 ? 3.483 22.750 58.832 1.00 37.53 219 THR A CA 1
ATOM 2950 C C . THR A 1 193 ? 3.918 22.285 57.446 1.00 35.29 219 THR A C 1
ATOM 2951 O O . THR A 1 193 ? 3.497 22.885 56.450 1.00 34.86 219 THR A O 1
ATOM 2962 N N . HIS A 1 194 ? 4.738 21.241 57.355 1.00 35.76 220 HIS A N 1
ATOM 2963 C CA . HIS A 1 194 ? 5.100 20.649 56.075 1.00 30.90 220 HIS A CA 1
ATOM 2964 C C . HIS A 1 194 ? 4.125 19.566 55.633 1.00 28.73 220 HIS A C 1
ATOM 2965 O O . HIS A 1 194 ? 4.291 19.008 54.542 1.00 26.56 220 HIS A O 1
ATOM 2979 N N . ARG A 1 195 ? 3.123 19.250 56.451 1.00 27.64 221 ARG A N 1
ATOM 2980 C CA . ARG A 1 195 ? 2.121 18.271 56.055 1.00 29.26 221 ARG A CA 1
ATOM 2981 C C . ARG A 1 195 ? 1.410 18.739 54.793 1.00 25.91 221 ARG A C 1
ATOM 2982 O O . ARG A 1 195 ? 0.875 19.850 54.737 1.00 30.03 221 ARG A O 1
ATOM 3003 N N . GLY A 1 196 ? 1.410 17.893 53.783 1.00 23.88 222 GLY A N 1
ATOM 3004 C CA . GLY A 1 196 ? 0.793 18.218 52.519 1.00 22.99 222 GLY A CA 1
ATOM 3005 C C . GLY A 1 196 ? 1.494 17.475 51.404 1.00 23.49 222 GLY A C 1
ATOM 3006 O O . GLY A 1 196 ? 2.310 16.586 51.637 1.00 24.34 222 GLY A O 1
ATOM 3010 N N . THR A 1 197 ? 1.159 17.862 50.183 1.00 23.42 223 THR A N 1
ATOM 3011 C CA . THR A 1 197 ? 1.686 17.208 48.997 1.00 23.02 223 THR A CA 1
ATOM 3012 C C . THR A 1 197 ? 2.758 18.089 48.373 1.00 16.72 223 THR A C 1
ATOM 3013 O O . THR A 1 197 ? 2.530 19.276 48.123 1.00 19.10 223 THR A O 1
ATOM 3024 N N . PHE A 1 198 ? 3.935 17.518 48.168 1.00 16.00 224 PHE A N 1
ATOM 3025 C CA . PHE A 1 198 ? 4.993 18.147 47.395 1.00 18.51 224 PHE A CA 1
ATOM 3026 C C . PHE A 1 198 ? 4.974 17.566 45.988 1.00 22.20 224 PHE A C 1
ATOM 3027 O O . PHE A 1 198 ? 4.840 16.353 45.809 1.00 17.89 224 PHE A O 1
ATOM 3044 N N . SER A 1 199 ? 5.088 18.438 44.990 1.00 18.28 225 SER A N 1
ATOM 3045 C CA . SER A 1 199 ? 5.085 18.017 43.599 1.00 21.77 225 SER A CA 1
ATOM 3046 C C . SER A 1 199 ? 6.355 18.486 42.904 1.00 19.80 225 SER A C 1
ATOM 3047 O O . SER A 1 199 ? 6.884 19.563 43.188 1.00 17.53 225 SER A O 1
ATOM 3055 N N . CYS A 1 200 ? 6.833 17.658 41.977 1.00 22.33 226 CYS A N 1
ATOM 3056 C CA . CYS A 1 200 ? 7.994 17.964 41.152 1.00 24.53 226 CYS A CA 1
ATOM 3057 C C . CYS A 1 200 ? 7.600 17.809 39.692 1.00 24.45 226 CYS A C 1
ATOM 3058 O O . CYS A 1 200 ? 7.149 16.735 39.281 1.00 14.38 226 CYS A O 1
ATOM 3065 N N . VAL A 1 201 ? 7.771 18.870 38.914 1.00 18.84 227 VAL A N 1
ATOM 3066 C CA . VAL A 1 201 ? 7.508 18.856 37.482 1.00 25.73 227 VAL A CA 1
ATOM 3067 C C . VAL A 1 201 ? 8.850 18.775 36.769 1.00 21.94 227 VAL A C 1
ATOM 3068 O O . VAL A 1 201 ? 9.701 19.661 36.926 1.00 23.55 227 VAL A O 1
ATOM 3081 N N . ILE A 1 202 ? 9.051 17.700 36.016 1.00 22.13 228 ILE A N 1
ATOM 3082 C CA . ILE A 1 202 ? 10.216 17.558 35.153 1.00 30.15 228 ILE A CA 1
ATOM 3083 C C . ILE A 1 202 ? 9.870 18.159 33.801 1.00 28.63 228 ILE A C 1
ATOM 3084 O O . ILE A 1 202 ? 8.855 17.798 33.199 1.00 23.29 228 ILE A O 1
ATOM 3100 N N . LYS A 1 203 ? 10.705 19.075 33.322 1.00 26.86 229 LYS A N 1
ATOM 3101 C CA . LYS A 1 203 ? 10.456 19.746 32.057 1.00 37.13 229 LYS A CA 1
ATOM 3102 C C . LYS A 1 203 ? 11.670 19.640 31.152 1.00 30.11 229 LYS A C 1
ATOM 3103 O O . LYS A 1 203 ? 12.807 19.755 31.617 1.00 30.11 229 LYS A O 1
ATOM 3122 N N . GLN A 1 204 ? 11.425 19.427 29.859 1.00 30.73 230 GLN A N 1
ATOM 3123 C CA . GLN A 1 204 ? 12.443 19.625 28.832 1.00 35.86 230 GLN A CA 1
ATOM 3124 C C . GLN A 1 204 ? 12.183 20.991 28.207 1.00 44.63 230 GLN A C 1
ATOM 3125 O O . GLN A 1 204 ? 11.149 21.196 27.557 1.00 34.13 230 GLN A O 1
ATOM 3139 N N . ASP A 1 205 ? 13.123 21.922 28.395 1.00 48.24 231 ASP A N 1
ATOM 3140 C CA . ASP A 1 205 ? 12.902 23.308 27.996 1.00 55.80 231 ASP A CA 1
ATOM 3141 C C . ASP A 1 205 ? 11.667 23.804 28.744 1.00 55.99 231 ASP A C 1
ATOM 3142 O O . ASP A 1 205 ? 11.726 24.011 29.961 1.00 44.89 231 ASP A O 1
ATOM 3151 N N . GLN A 1 206 ? 10.541 23.972 28.050 1.00 60.89 232 GLN A N 1
ATOM 3152 C CA . GLN A 1 206 ? 9.308 24.397 28.695 1.00 71.27 232 GLN A CA 1
ATOM 3153 C C . GLN A 1 206 ? 8.219 23.331 28.696 1.00 53.15 232 GLN A C 1
ATOM 3154 O O . GLN A 1 206 ? 7.172 23.546 29.320 1.00 42.96 232 GLN A O 1
ATOM 3168 N N . ARG A 1 207 ? 8.439 22.174 28.042 1.00 41.34 233 ARG A N 1
ATOM 3169 C CA . ARG A 1 207 ? 7.357 21.190 27.970 1.00 41.10 233 ARG A CA 1
ATOM 3170 C C . ARG A 1 207 ? 7.479 20.177 29.105 1.00 34.66 233 ARG A C 1
ATOM 3171 O O . ARG A 1 207 ? 8.573 19.646 29.339 1.00 28.83 233 ARG A O 1
ATOM 3192 N N . PRO A 1 208 ? 6.398 19.892 29.832 1.00 35.30 234 PRO A N 1
ATOM 3193 C CA . PRO A 1 208 ? 6.490 18.900 30.911 1.00 34.43 234 PRO A C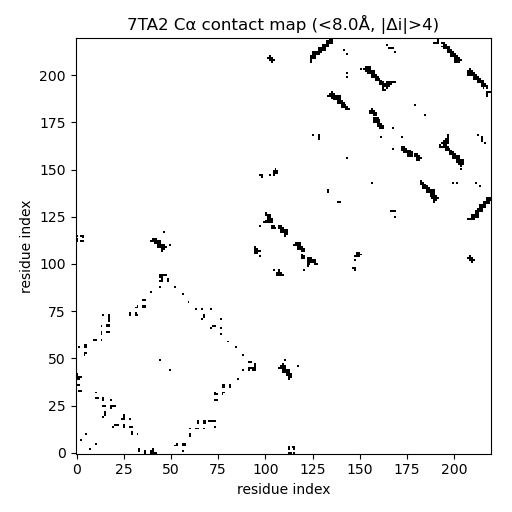A 1
ATOM 3194 C C . PRO A 1 208 ? 6.594 17.483 30.368 1.00 30.60 234 PRO A C 1
ATOM 3195 O O . PRO A 1 208 ? 5.923 17.116 29.402 1.00 29.51 234 PRO A O 1
ATOM 3206 N N . LEU A 1 209 ? 7.449 16.684 31.007 1.00 25.41 235 LEU A N 1
ATOM 3207 C CA . LEU A 1 209 ? 7.551 15.258 30.746 1.00 29.92 235 LEU A CA 1
ATOM 3208 C C . LEU A 1 209 ? 6.911 14.412 31.835 1.00 25.43 235 LEU A C 1
ATOM 3209 O O . LEU A 1 209 ? 6.511 13.277 31.558 1.00 26.65 235 LEU A O 1
ATOM 3225 N N . ALA A 1 210 ? 6.798 14.935 33.052 1.00 21.33 236 ALA A N 1
ATOM 3226 C CA . ALA A 1 210 ? 6.230 14.182 34.157 1.00 20.20 236 ALA A CA 1
ATOM 3227 C C . ALA A 1 210 ? 5.973 15.127 35.316 1.00 18.58 236 ALA A C 1
ATOM 3228 O O . ALA A 1 210 ? 6.705 16.100 35.517 1.00 22.80 236 ALA A O 1
ATOM 3235 N N . ARG A 1 211 ? 4.925 14.823 36.074 1.00 21.71 237 ARG A N 1
ATOM 3236 C CA . ARG A 1 211 ? 4.610 15.524 37.310 1.00 26.48 237 ARG A CA 1
ATOM 3237 C C . ARG A 1 211 ? 4.469 14.476 38.401 1.00 20.48 237 ARG A C 1
ATOM 3238 O O . ARG A 1 211 ? 3.602 13.599 38.317 1.00 20.07 237 ARG A O 1
ATOM 3259 N N . LEU A 1 212 ? 5.347 14.548 39.397 1.00 23.59 238 LEU A N 1
ATOM 3260 C CA . LEU A 1 212 ? 5.378 13.614 40.511 1.00 20.99 238 LEU A CA 1
ATOM 3261 C C . LEU A 1 212 ? 4.796 14.275 41.752 1.00 24.65 238 LEU A C 1
ATOM 3262 O O . LEU A 1 212 ? 4.827 15.499 41.894 1.00 23.45 238 LEU A O 1
ATOM 3278 N N . TYR A 1 213 ? 4.276 13.452 42.658 1.00 21.25 239 TYR A N 1
ATOM 3279 C CA . TYR A 1 213 ? 3.594 13.945 43.848 1.00 17.32 239 TYR A CA 1
ATOM 3280 C C . TYR A 1 213 ? 4.021 13.132 45.060 1.00 19.53 239 TYR A C 1
ATOM 3281 O O . TYR A 1 213 ? 3.998 11.899 45.024 1.00 23.72 239 TYR A O 1
ATOM 3299 N N . PHE A 1 214 ? 4.411 13.830 46.124 1.00 22.80 240 PHE A N 1
ATOM 3300 C CA . PHE A 1 214 ? 4.845 13.218 47.372 1.00 18.46 240 PHE A CA 1
ATOM 3301 C C . PHE A 1 214 ? 3.999 13.779 48.504 1.00 20.29 240 PHE A C 1
ATOM 3302 O O . PHE A 1 214 ? 4.055 14.980 48.785 1.00 20.71 240 PHE A O 1
ATOM 3319 N N . PHE A 1 215 ? 3.200 12.921 49.134 1.00 18.52 241 PHE A N 1
ATOM 3320 C CA . PHE A 1 215 ? 2.389 13.331 50.273 1.00 26.47 241 PHE A CA 1
ATOM 3321 C C . PHE A 1 215 ? 3.200 13.109 51.543 1.00 21.03 241 PHE A C 1
ATOM 3322 O O . PHE A 1 215 ? 3.443 11.964 51.938 1.00 20.16 241 PHE A O 1
ATOM 3339 N N . LEU A 1 216 ? 3.618 14.199 52.179 1.00 21.11 242 LEU A N 1
ATOM 3340 C CA . LEU A 1 216 ? 4.420 14.129 53.394 1.00 25.26 242 LEU A CA 1
ATOM 3341 C C . LEU A 1 216 ? 3.484 14.050 54.594 1.00 27.85 242 LEU A C 1
ATOM 3342 O O . LEU A 1 216 ? 2.829 15.034 54.952 1.00 26.99 242 LEU A O 1
ATOM 3358 N N . ASN A 1 217 ? 3.418 12.872 55.205 1.00 27.67 243 ASN A N 1
ATOM 3359 C CA . ASN A 1 217 ? 2.701 12.650 56.455 1.00 41.96 243 ASN A CA 1
ATOM 3360 C C . ASN A 1 217 ? 3.707 12.785 57.594 1.00 38.31 243 ASN A C 1
ATOM 3361 O O . ASN A 1 217 ? 4.501 11.874 57.859 1.00 43.86 243 ASN A O 1
ATOM 3372 N N . VAL A 1 218 ? 3.693 13.940 58.252 1.00 42.05 244 VAL A N 1
ATOM 3373 C CA . VAL A 1 218 ? 4.516 14.172 59.431 1.00 47.29 244 VAL A CA 1
ATOM 3374 C C . VAL A 1 218 ? 3.689 13.788 60.650 1.00 52.97 244 VAL A C 1
ATOM 3375 O O . VAL A 1 218 ? 2.588 14.313 60.855 1.00 62.67 244 VAL A O 1
ATOM 3388 N N . THR A 1 219 ? 4.213 12.870 61.454 1.00 54.93 245 THR A N 1
ATOM 3389 C CA . THR A 1 219 ? 3.503 12.339 62.606 1.00 63.02 245 THR A CA 1
ATOM 3390 C C . THR A 1 219 ? 4.062 12.944 63.886 1.00 67.45 245 THR A C 1
ATOM 3391 O O . THR A 1 219 ? 5.279 13.071 64.046 1.00 72.91 245 THR A O 1
ATOM 3402 N N . GLY A 1 220 ? 3.164 13.318 64.792 1.00 79.58 246 GLY A N 1
ATOM 3403 C CA . GLY A 1 220 ? 3.555 13.864 66.077 1.00 85.33 246 GLY A CA 1
ATOM 3404 C C . GLY A 1 220 ? 4.206 12.833 66.977 1.00 83.32 246 GLY A C 1
ATOM 3405 O O . GLY A 1 220 ? 4.806 13.175 67.996 1.00 98.67 246 GLY A O 1
#

Radius of gyration: 27.09 Å; Cα contacts (8 Å, |Δi|>4): 422; chains: 1; bounding box: 25×37×88 Å

InterPro domains:
  IPR007110 Immunoglobulin-like domain [PS50835] (150-236)
  IPR013783 Immunoglobulin-like fold [G3DSA:2.60.40.10] (153-252)
  IPR034549 Sperm acrosome membrane-associated protein 6 [PTHR37366] (9-324)
  IPR036179 Immunoglobulin-like domain superfamily [SSF48726] (154-252)

B-factor: mean 48.43, std 20.74, range [14.38, 120.54]